Protein AF-A0A6G7ZFU0-F1 (afdb_monomer_lite)

Radius of gyration: 31.22 Å; chains: 1; bounding box: 80×66×98 Å

Foldseek 3Di:
DDDDDDDDDDDPDDPPPPPDDDPPDDDDPVPDPPDDDDDDDDDDDPDPVVVVVVVVVVVVVVVLVVLQVVLVVVPFDQQQLDDDLLLLLVLVVVQLPFQEEEEAEPVCLAVDDQVVVCVVPVGRYQYNYYYQAASCLVVVLVVPDPSHDHHYHGDDDPVRNPDPGGGVSVSSVVSVVSPDPCNVVVSVVSSVVSNPGRSSPPLNPPVNCVQLPPPPVDPPDDGNVPDDRAFWGAHPSRRIHGRDD

Secondary structure (DSSP, 8-state):
--------PPPTT----TT-PPTT-PPPGGG-TTS-PPP---------HHHHHHHHHHHHHHHHHHHHHHHHHTTPPTT-----HHHHHHHHHHHTT-SEEEEESHHHHHH--HHHHHHHHS---EE---TTS-HHHHHHHHHT-TT--SEEEEE--HHHHSSS--GGGHHHHTGGGG--HHHHHHHHHHHHHHTT-GGG-GGG-HHHHHHHT-TTS-TTS--GGGS----EEE-GGG-EEEPP-

pLDDT: mean 84.26, std 16.71, range [30.7, 98.25]

Sequence (245 aa):
MPSSTSSSDPPKGIVEREGALPAGLRLTASDRPGQAQPVPTRDVPKQPWGRILLSVVIVLSASVAALEANARRIGLNAGDLDNSEVAWVKERIRSDTAQVAIVGDSRILFDTDLDRFEALTGIRPVQLAIHGTSALTLLEDAASNENFRGLLIVGLADTMFFQPFDGYGEYVRRRGDFTSPSGRVGIEIDHALQRRLAFLDSNHRLSVVAHRLDPDFRDGVEGPKHDIWKVSEVGENRATWLWPA

Structure (mmCIF, N/CA/C/O backbone):
data_AF-A0A6G7ZFU0-F1
#
_entry.id   AF-A0A6G7ZFU0-F1
#
loop_
_atom_site.group_PDB
_atom_site.id
_atom_site.type_symbol
_atom_site.label_atom_id
_atom_site.label_alt_id
_atom_site.label_comp_id
_atom_site.label_asym_id
_atom_site.label_entity_id
_atom_site.label_seq_id
_atom_site.pdbx_PDB_ins_code
_atom_site.Cartn_x
_atom_site.Cartn_y
_atom_site.Cartn_z
_atom_site.occupancy
_atom_site.B_iso_or_equiv
_atom_site.auth_seq_id
_atom_site.auth_comp_id
_atom_site.auth_asym_id
_atom_site.auth_atom_id
_atom_site.pdbx_PDB_model_num
ATOM 1 N N . MET A 1 1 ? 58.103 27.105 -71.639 1.00 41.72 1 MET A N 1
ATOM 2 C CA . MET A 1 1 ? 57.384 26.491 -70.502 1.00 41.72 1 MET A CA 1
ATOM 3 C C . MET A 1 1 ? 55.908 26.398 -70.868 1.00 41.72 1 MET A C 1
ATOM 5 O O . MET A 1 1 ? 55.415 27.379 -71.414 1.00 41.72 1 MET A O 1
ATOM 9 N N . PRO A 1 2 ? 55.258 25.234 -70.701 1.00 42.47 2 PRO A N 1
ATOM 10 C CA . PRO A 1 2 ? 53.961 24.943 -71.311 1.00 42.47 2 PRO A CA 1
ATOM 11 C C . PRO A 1 2 ? 52.743 25.232 -70.408 1.00 42.47 2 PRO A C 1
ATOM 13 O O . PRO A 1 2 ? 52.807 25.091 -69.194 1.00 42.47 2 PRO A O 1
ATOM 16 N N . SER A 1 3 ? 51.677 25.650 -71.096 1.00 35.53 3 SER A N 1
ATOM 17 C CA . SER A 1 3 ? 50.218 25.431 -71.023 1.00 35.53 3 SER A CA 1
ATOM 18 C C . SER A 1 3 ? 49.438 24.963 -69.773 1.00 35.53 3 SER A C 1
ATOM 20 O O . SER A 1 3 ? 49.825 24.064 -69.037 1.00 35.53 3 SER A O 1
ATOM 22 N N . SER A 1 4 ? 48.228 25.542 -69.702 1.00 39.28 4 SER A N 1
ATOM 23 C CA . SER A 1 4 ? 47.007 25.281 -68.915 1.00 39.28 4 SER A CA 1
ATOM 24 C C . SER A 1 4 ? 46.570 23.822 -68.704 1.00 39.28 4 SER A C 1
ATOM 26 O O . SER A 1 4 ? 46.677 23.019 -69.621 1.00 39.28 4 SER A O 1
ATOM 28 N N . THR A 1 5 ? 45.967 23.513 -67.542 1.00 40.34 5 THR A N 1
ATOM 29 C CA . THR A 1 5 ? 44.503 23.402 -67.260 1.00 40.34 5 THR A CA 1
ATOM 30 C C . THR A 1 5 ? 44.288 22.645 -65.941 1.00 40.34 5 THR A C 1
ATOM 32 O O . THR A 1 5 ? 44.864 21.577 -65.763 1.00 40.34 5 THR A O 1
ATOM 35 N N . SER A 1 6 ? 43.411 23.124 -65.052 1.00 30.70 6 SER A N 1
ATOM 36 C CA . SER A 1 6 ? 42.668 22.238 -64.142 1.00 30.70 6 SER A CA 1
ATOM 37 C C . SER A 1 6 ? 41.347 22.891 -63.740 1.00 30.70 6 SER A C 1
ATOM 39 O O . SER A 1 6 ? 41.316 23.919 -63.065 1.00 30.70 6 SER A O 1
ATOM 41 N N . SER A 1 7 ? 40.263 22.305 -64.237 1.00 38.44 7 SER A N 1
ATOM 42 C CA . SER A 1 7 ? 38.875 22.591 -63.897 1.00 38.44 7 SER A CA 1
ATOM 43 C C . SER A 1 7 ? 38.511 21.940 -62.565 1.00 38.44 7 SER A C 1
ATOM 45 O O . SER A 1 7 ? 38.792 20.759 -62.363 1.00 38.44 7 SER A O 1
ATOM 47 N N . SER A 1 8 ? 37.785 22.650 -61.709 1.00 41.16 8 SER A N 1
ATOM 48 C CA . SER A 1 8 ? 36.919 22.006 -60.719 1.00 41.16 8 SER A CA 1
ATOM 49 C C . SER A 1 8 ? 35.596 22.759 -60.667 1.00 41.16 8 SER A C 1
ATOM 51 O O . SER A 1 8 ? 35.485 23.819 -60.060 1.00 41.16 8 SER A O 1
ATOM 53 N N . ASP A 1 9 ? 34.606 22.223 -61.380 1.00 38.22 9 ASP A N 1
ATOM 54 C CA . ASP A 1 9 ? 33.208 22.599 -61.198 1.00 38.22 9 ASP A CA 1
ATOM 55 C C . ASP A 1 9 ? 32.745 22.144 -59.802 1.00 38.22 9 ASP A C 1
ATOM 57 O O . ASP A 1 9 ? 33.048 21.014 -59.397 1.00 38.22 9 ASP A O 1
ATOM 61 N N . PRO A 1 10 ? 31.989 22.966 -59.055 1.00 46.25 10 PRO A N 1
ATOM 62 C CA . PRO A 1 10 ? 31.362 22.527 -57.820 1.00 46.25 10 PRO A CA 1
ATOM 63 C C . PRO A 1 10 ? 30.175 21.594 -58.126 1.00 46.25 10 PRO A C 1
ATOM 65 O O . PRO A 1 10 ? 29.499 21.743 -59.151 1.00 46.25 10 PRO A O 1
ATOM 68 N N . PRO A 1 11 ? 29.869 20.627 -57.244 1.00 39.31 11 PRO A N 1
ATOM 69 C CA . PRO A 1 11 ? 28.739 19.733 -57.440 1.00 39.31 11 PRO A CA 1
ATOM 70 C C . PRO A 1 11 ? 27.424 20.526 -57.428 1.00 39.31 11 PRO A C 1
ATOM 72 O O . PRO A 1 11 ? 27.086 21.211 -56.461 1.00 39.31 11 PRO A O 1
ATOM 75 N N . LYS A 1 12 ? 26.659 20.406 -58.520 1.00 40.62 12 LYS A N 1
ATOM 76 C CA . LYS A 1 12 ? 25.283 20.905 -58.640 1.00 40.62 12 LYS A CA 1
ATOM 77 C C . LYS A 1 12 ? 24.427 20.355 -57.494 1.00 40.62 12 LYS A C 1
ATOM 79 O O . LYS A 1 12 ? 24.172 19.155 -57.444 1.00 40.62 12 LYS A O 1
ATOM 84 N N . GLY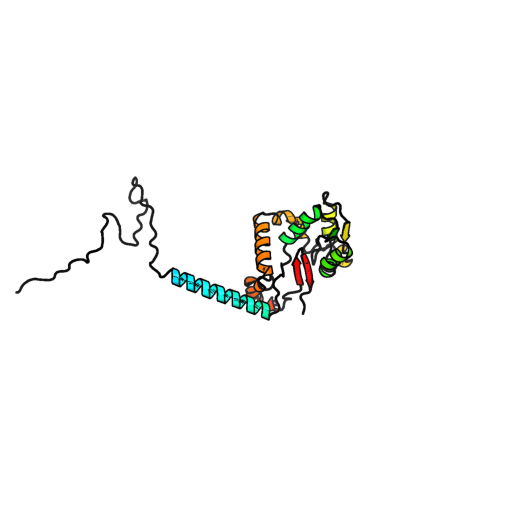 A 1 13 ? 23.938 21.237 -56.620 1.00 43.91 13 GLY A N 1
ATOM 85 C CA . GLY A 1 13 ? 22.888 20.891 -55.655 1.00 43.91 13 GLY A CA 1
ATOM 86 C C . GLY A 1 13 ? 22.854 21.688 -54.352 1.00 43.91 13 GLY A C 1
ATOM 87 O O . GLY A 1 13 ? 21.868 21.583 -53.627 1.00 43.91 13 GLY A O 1
ATOM 88 N N . ILE A 1 14 ? 23.868 22.496 -54.039 1.00 43.38 14 ILE A N 1
ATOM 89 C CA . ILE A 1 14 ? 23.833 23.348 -52.845 1.00 43.38 14 ILE A CA 1
ATOM 90 C C . ILE A 1 14 ? 23.200 24.680 -53.237 1.00 43.38 14 ILE A C 1
ATOM 92 O O . ILE A 1 14 ? 23.831 25.534 -53.852 1.00 43.38 14 ILE A O 1
ATOM 96 N N . VAL A 1 15 ? 21.920 24.839 -52.910 1.00 42.88 15 VAL A N 1
ATOM 97 C CA . VAL A 1 15 ? 21.289 26.158 -52.877 1.00 42.88 15 VAL A CA 1
ATOM 98 C C . VAL A 1 15 ? 21.908 26.890 -51.689 1.00 42.88 15 VAL A C 1
ATOM 100 O O . VAL A 1 15 ? 21.450 26.731 -50.557 1.00 42.88 15 VAL A O 1
ATOM 103 N N . GLU A 1 16 ? 22.978 27.650 -51.925 1.00 42.59 16 GLU A N 1
ATOM 104 C CA . GLU A 1 16 ? 23.425 28.668 -50.977 1.00 42.59 16 GLU A CA 1
ATOM 105 C C . GLU A 1 16 ? 22.301 29.699 -50.863 1.00 42.59 16 GLU A C 1
ATOM 107 O O . GLU A 1 16 ? 22.130 30.581 -51.702 1.00 42.59 16 GLU A O 1
ATOM 112 N N . ARG A 1 17 ? 21.462 29.544 -49.835 1.00 43.84 17 ARG A N 1
ATOM 113 C CA . ARG A 1 17 ? 20.609 30.638 -49.387 1.00 43.84 17 ARG A CA 1
ATOM 114 C C . ARG A 1 17 ? 21.535 31.684 -48.795 1.00 43.84 17 ARG A C 1
ATOM 116 O O . ARG A 1 17 ? 22.116 31.462 -47.734 1.00 43.84 17 ARG A O 1
ATOM 123 N N . GLU A 1 18 ? 21.657 32.796 -49.502 1.00 37.78 18 GLU A N 1
ATOM 124 C CA . GLU A 1 18 ? 22.346 34.001 -49.062 1.00 37.78 18 GLU A CA 1
ATOM 125 C C . GLU A 1 18 ? 21.891 34.336 -47.625 1.00 37.78 18 GLU A C 1
ATOM 127 O O . GLU A 1 18 ? 20.739 34.701 -47.387 1.00 37.78 18 GLU A O 1
ATOM 132 N N . GLY A 1 19 ? 22.764 34.070 -46.643 1.00 51.75 19 GLY A N 1
ATOM 133 C CA . GLY A 1 19 ? 22.500 34.267 -45.211 1.00 51.75 19 GLY A CA 1
ATOM 134 C C . GLY A 1 19 ? 22.567 33.027 -44.304 1.00 51.75 19 GLY A C 1
ATOM 135 O O . GLY A 1 19 ? 22.521 33.193 -43.085 1.00 51.75 19 GLY A O 1
ATOM 136 N N . ALA A 1 20 ? 22.704 31.804 -44.829 1.00 45.22 20 ALA A N 1
ATOM 137 C CA . ALA A 1 20 ? 22.887 30.609 -43.995 1.00 45.22 20 ALA A CA 1
ATOM 138 C C . ALA A 1 20 ? 24.375 30.386 -43.659 1.00 45.22 20 ALA A C 1
ATOM 140 O O . ALA A 1 20 ? 25.170 30.013 -44.518 1.00 45.22 20 ALA A O 1
ATOM 141 N N . LEU A 1 21 ? 24.758 30.630 -42.403 1.00 52.56 21 LEU A N 1
ATOM 142 C CA . LEU A 1 21 ? 26.109 30.355 -41.900 1.00 52.56 21 LEU A CA 1
ATOM 143 C C . LEU A 1 21 ? 26.373 28.837 -41.785 1.00 52.56 21 LEU A C 1
ATOM 145 O O . LEU A 1 21 ? 25.427 28.066 -41.601 1.00 52.56 21 LEU A O 1
ATOM 149 N N . PRO A 1 22 ? 27.645 28.395 -41.861 1.00 56.12 22 PRO A N 1
ATOM 150 C CA . PRO A 1 22 ? 28.019 26.987 -41.735 1.00 56.12 22 PRO A CA 1
ATOM 151 C C . PRO A 1 22 ? 27.579 26.379 -40.394 1.00 56.12 22 PRO A C 1
ATOM 153 O O . PRO A 1 22 ? 27.533 27.055 -39.362 1.00 56.12 22 PRO A O 1
ATOM 156 N N . ALA A 1 23 ? 27.278 25.077 -40.418 1.00 52.00 23 ALA A N 1
ATOM 157 C CA . ALA A 1 23 ? 26.808 24.321 -39.260 1.00 52.00 23 ALA A CA 1
ATOM 158 C C . ALA A 1 23 ? 27.753 24.493 -38.053 1.00 52.00 23 ALA A C 1
ATOM 160 O O . ALA A 1 23 ? 28.938 24.172 -38.130 1.00 52.00 23 ALA A O 1
ATOM 161 N N . GLY A 1 24 ? 27.218 24.997 -36.934 1.00 57.25 24 GLY A N 1
ATOM 162 C CA . GLY A 1 24 ? 27.948 25.166 -35.670 1.00 57.25 24 GLY A CA 1
ATOM 163 C C . GLY A 1 24 ? 28.257 26.608 -35.247 1.00 57.25 24 GLY A C 1
ATOM 164 O O . GLY A 1 24 ? 28.655 26.807 -34.099 1.00 57.25 24 GLY A O 1
ATOM 165 N N . LEU A 1 25 ? 28.032 27.623 -36.092 1.00 51.75 25 LEU A N 1
ATOM 166 C CA . LEU A 1 25 ? 28.222 29.025 -35.694 1.00 51.75 25 LEU A CA 1
ATOM 167 C C . LEU A 1 25 ? 26.963 29.585 -34.999 1.00 51.75 25 LEU A C 1
ATOM 169 O O . LEU A 1 25 ? 25.916 29.741 -35.625 1.00 51.75 25 LEU A O 1
ATOM 173 N N . ARG A 1 26 ? 27.052 29.909 -33.702 1.00 53.88 26 ARG A N 1
ATOM 174 C CA . ARG A 1 26 ? 25.996 30.636 -32.971 1.00 53.88 26 ARG A CA 1
ATOM 175 C C . ARG A 1 26 ? 26.274 32.138 -33.034 1.00 53.88 26 ARG A C 1
ATOM 177 O O . ARG A 1 26 ? 27.283 32.576 -32.498 1.00 53.88 26 ARG A O 1
ATOM 184 N N . LEU A 1 27 ? 25.373 32.921 -33.627 1.00 55.09 27 LEU A N 1
ATOM 185 C CA . LEU A 1 27 ? 25.361 34.377 -33.442 1.00 55.09 27 LEU A CA 1
ATOM 186 C C . LEU A 1 27 ? 24.641 34.695 -32.126 1.00 55.09 27 LEU A C 1
ATOM 188 O O . LEU A 1 27 ? 23.469 34.350 -31.965 1.00 55.09 27 LEU A O 1
ATOM 192 N N . THR A 1 28 ? 25.322 35.335 -31.177 1.00 54.09 28 THR A N 1
ATOM 193 C CA . THR A 1 28 ? 24.697 35.817 -29.937 1.00 54.09 28 THR A CA 1
ATOM 194 C C . THR A 1 28 ? 24.030 37.176 -30.160 1.00 54.09 28 THR A C 1
ATOM 196 O O . THR A 1 28 ? 24.414 37.945 -31.037 1.00 54.09 28 THR A O 1
ATOM 199 N N . ALA A 1 29 ? 22.989 37.477 -29.375 1.00 51.53 29 ALA A N 1
ATOM 200 C CA . ALA A 1 29 ? 22.165 38.690 -29.501 1.00 51.53 29 ALA A CA 1
ATOM 201 C C . ALA A 1 29 ? 22.940 40.021 -29.373 1.00 51.53 29 ALA A C 1
ATOM 203 O O . ALA A 1 29 ? 22.413 41.074 -29.721 1.00 51.53 29 ALA A O 1
ATOM 204 N N . SER A 1 30 ? 24.191 39.971 -28.911 1.00 56.31 30 SER A N 1
ATOM 205 C CA . SER A 1 30 ? 25.134 41.090 -28.844 1.00 56.31 30 SER A CA 1
ATOM 206 C C . SER A 1 30 ? 25.552 41.640 -30.208 1.00 56.31 30 SER A C 1
ATOM 208 O O . SER A 1 30 ? 25.936 42.803 -30.295 1.00 56.31 30 SER A O 1
ATOM 210 N N . ASP A 1 31 ? 25.482 40.831 -31.267 1.00 57.78 31 ASP A N 1
ATOM 211 C CA . ASP A 1 31 ? 26.204 41.141 -32.505 1.00 57.78 31 ASP A CA 1
ATOM 212 C C . ASP A 1 31 ? 25.385 42.004 -33.480 1.00 57.78 31 ASP A C 1
ATOM 214 O O . ASP A 1 31 ? 25.956 42.564 -34.417 1.00 57.78 31 ASP A O 1
ATOM 218 N N . ARG A 1 32 ? 24.061 42.148 -33.268 1.00 57.03 32 ARG A N 1
ATOM 219 C CA . ARG A 1 32 ? 23.164 43.034 -34.048 1.00 57.03 32 ARG A CA 1
ATOM 220 C C . ARG A 1 32 ? 21.936 43.502 -33.244 1.00 57.03 32 ARG A C 1
ATOM 222 O O . ARG A 1 32 ? 20.891 42.848 -33.295 1.00 57.03 32 ARG A O 1
ATOM 229 N N . PRO A 1 33 ? 21.998 44.644 -32.542 1.00 53.66 33 PRO A N 1
ATOM 230 C CA . PRO A 1 33 ? 20.816 45.225 -31.909 1.00 53.66 33 PRO A CA 1
ATOM 231 C C . PRO A 1 33 ? 19.833 45.749 -32.975 1.00 53.66 33 PRO A C 1
ATOM 233 O O . PRO A 1 33 ? 20.212 46.526 -33.846 1.00 53.66 33 PRO A O 1
ATOM 236 N N . GLY A 1 34 ? 18.566 45.318 -32.914 1.00 60.38 34 GLY A N 1
ATOM 237 C CA . GLY A 1 34 ? 17.475 45.821 -33.768 1.00 60.38 34 GLY A CA 1
ATOM 238 C C . GLY A 1 34 ? 17.019 44.913 -34.921 1.00 60.38 34 GLY A C 1
ATOM 239 O O . GLY A 1 34 ? 16.066 45.267 -35.611 1.00 60.38 34 GLY A O 1
ATOM 240 N N . GLN A 1 35 ? 17.629 43.739 -35.124 1.00 60.56 35 GLN A N 1
ATOM 241 C CA . 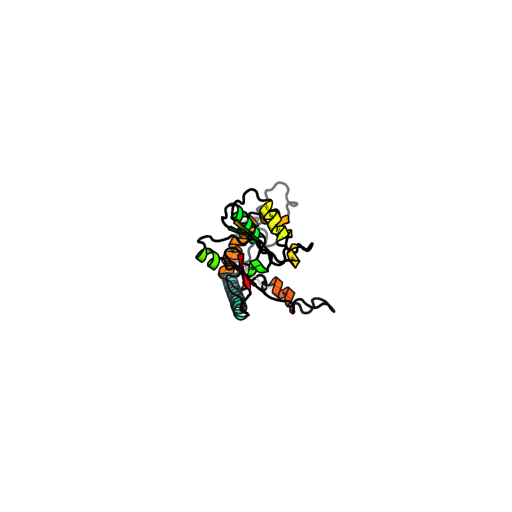GLN A 1 35 ? 17.124 42.721 -36.059 1.00 60.56 35 GLN A CA 1
ATOM 242 C C . GLN A 1 35 ? 16.495 41.547 -35.299 1.00 60.56 35 GLN A C 1
ATOM 244 O O . GLN A 1 35 ? 17.104 41.005 -34.378 1.00 60.56 35 GLN A O 1
ATOM 249 N N . ALA A 1 36 ? 15.286 41.132 -35.694 1.00 59.16 36 ALA A N 1
ATOM 250 C CA . ALA A 1 36 ? 14.672 39.909 -35.181 1.00 59.16 36 ALA A CA 1
ATOM 251 C C . ALA A 1 36 ? 15.555 38.711 -35.565 1.00 59.16 36 ALA A C 1
ATOM 253 O O . ALA A 1 36 ? 15.739 38.430 -36.750 1.00 59.16 36 ALA A O 1
ATOM 254 N N . GLN A 1 37 ? 16.141 38.033 -34.574 1.00 64.25 37 GLN A N 1
ATOM 255 C CA . GLN A 1 37 ? 16.960 36.857 -34.851 1.00 64.25 37 GLN A CA 1
ATOM 256 C C . GLN A 1 37 ? 16.085 35.721 -35.409 1.00 64.25 37 GLN A C 1
ATOM 258 O O . GLN A 1 37 ? 14.991 35.486 -34.887 1.00 64.25 37 GLN A O 1
ATOM 263 N N . PRO A 1 38 ? 16.552 34.980 -36.431 1.00 68.38 38 PRO A N 1
ATOM 264 C CA . PRO A 1 38 ? 15.906 33.736 -36.820 1.00 68.38 38 PRO A CA 1
ATOM 265 C C . PRO A 1 38 ? 15.955 32.765 -35.636 1.00 68.38 38 PRO A C 1
ATOM 267 O O . PRO A 1 38 ? 16.996 32.626 -34.991 1.00 68.38 38 PRO A O 1
ATOM 270 N N . VAL A 1 39 ? 14.825 32.114 -35.336 1.00 74.38 39 VAL A N 1
ATOM 271 C CA . VAL A 1 39 ? 14.730 31.120 -34.256 1.00 74.38 39 VAL A CA 1
ATOM 272 C C . VAL A 1 39 ? 15.855 30.098 -34.448 1.00 74.38 39 VAL A C 1
ATOM 274 O O . VAL A 1 39 ? 15.899 29.476 -35.512 1.00 74.38 39 VAL A O 1
ATOM 277 N N . PRO A 1 40 ? 16.767 29.919 -33.472 1.00 70.38 40 PRO A N 1
ATOM 278 C CA . PRO A 1 40 ? 17.868 28.978 -33.606 1.00 70.38 40 PRO A CA 1
ATOM 279 C C . PRO A 1 40 ? 17.333 27.575 -33.903 1.00 70.38 40 PRO A C 1
ATOM 281 O O . PRO A 1 40 ? 16.726 26.932 -33.046 1.00 70.38 40 PRO A O 1
ATOM 284 N N . THR A 1 41 ? 17.541 27.090 -35.124 1.00 74.56 41 THR A N 1
ATOM 285 C CA . THR A 1 41 ? 17.194 25.720 -35.493 1.00 74.56 41 THR A CA 1
ATOM 286 C C . THR A 1 41 ? 18.311 24.802 -35.028 1.00 74.56 41 THR A C 1
ATOM 288 O O . THR A 1 41 ? 19.468 24.967 -35.411 1.00 74.56 41 THR A O 1
ATOM 291 N N . ARG A 1 42 ? 17.983 23.834 -34.170 1.00 78.00 42 ARG A N 1
ATOM 292 C CA . ARG A 1 42 ? 18.928 22.789 -33.776 1.00 78.00 42 ARG A CA 1
ATOM 293 C C . ARG A 1 42 ? 18.994 21.741 -34.881 1.00 78.00 42 ARG A C 1
ATOM 295 O O . ARG A 1 42 ? 17.997 21.070 -35.139 1.00 78.00 42 ARG A O 1
ATOM 302 N N . ASP A 1 43 ? 20.174 21.554 -35.461 1.00 78.56 43 ASP A N 1
ATOM 303 C CA . ASP A 1 43 ? 20.416 20.454 -36.390 1.00 78.56 43 ASP A CA 1
ATOM 304 C C . ASP A 1 43 ? 20.268 19.116 -35.657 1.00 78.56 43 ASP A C 1
ATOM 306 O O . ASP A 1 43 ? 21.027 18.787 -34.739 1.00 78.56 43 ASP A O 1
ATOM 310 N N . VAL A 1 44 ? 19.251 18.342 -36.039 1.00 79.00 44 VAL A N 1
ATOM 311 C CA . VAL A 1 44 ? 19.091 16.966 -35.569 1.00 79.00 44 VAL A CA 1
ATOM 312 C C . VAL A 1 44 ? 20.011 16.087 -36.417 1.00 79.00 44 VAL A C 1
ATOM 314 O O . VAL A 1 44 ? 19.863 16.065 -37.643 1.00 79.00 44 VAL A O 1
ATOM 317 N N . PRO A 1 45 ? 20.961 15.353 -35.812 1.00 84.12 45 PRO A N 1
ATOM 318 C CA . PRO A 1 45 ? 21.856 14.501 -36.575 1.00 84.12 45 PRO A CA 1
ATOM 319 C C . PRO A 1 45 ? 21.053 13.434 -37.329 1.00 84.12 45 PRO A C 1
ATOM 321 O O . PRO A 1 45 ? 20.119 12.826 -36.795 1.00 84.12 45 PRO A O 1
ATOM 324 N N . LYS A 1 46 ? 21.423 13.205 -38.593 1.00 85.31 46 LYS A N 1
ATOM 325 C CA . LYS A 1 46 ? 20.806 12.198 -39.465 1.00 85.31 46 LYS A CA 1
ATOM 326 C C . LYS A 1 46 ? 21.264 10.803 -39.038 1.00 85.31 46 LYS A C 1
ATOM 328 O O . LYS A 1 46 ? 22.215 10.258 -39.585 1.00 85.31 46 LYS A O 1
ATOM 333 N N . GLN A 1 47 ? 20.601 10.256 -38.028 1.00 90.50 47 GLN A N 1
ATOM 334 C CA . GLN A 1 47 ? 20.793 8.892 -37.542 1.00 90.50 47 GLN A CA 1
ATOM 335 C C . GLN A 1 47 ? 19.594 8.021 -37.937 1.00 90.50 47 GLN A C 1
ATOM 337 O O . GLN A 1 47 ? 18.510 8.554 -38.196 1.00 90.50 47 GLN A O 1
ATOM 342 N N . PRO A 1 48 ? 19.737 6.684 -37.979 1.00 94.00 48 PRO A N 1
ATOM 343 C CA . PRO A 1 48 ? 18.622 5.778 -38.239 1.00 94.00 48 PRO A CA 1
ATOM 344 C C . PRO A 1 48 ? 17.713 5.665 -37.001 1.00 94.00 48 PRO A C 1
ATOM 346 O O . PRO A 1 48 ? 17.595 4.599 -36.399 1.00 94.00 48 PRO A O 1
ATOM 349 N N . TRP A 1 49 ? 17.058 6.768 -36.624 1.00 93.50 49 TRP A N 1
ATOM 350 C CA . TRP A 1 49 ? 16.266 6.915 -35.397 1.00 93.50 49 TRP A CA 1
ATOM 351 C C . TRP A 1 49 ? 15.224 5.812 -35.206 1.00 93.50 49 TRP A C 1
ATOM 353 O O . TRP A 1 49 ? 15.063 5.325 -34.093 1.00 93.50 49 TRP A O 1
ATOM 363 N N . GLY A 1 50 ? 14.584 5.349 -36.285 1.00 95.00 50 GLY A N 1
ATOM 364 C CA . GLY A 1 50 ? 13.635 4.233 -36.219 1.00 95.00 50 GLY A CA 1
ATOM 365 C C . GLY A 1 50 ? 14.278 2.911 -35.786 1.00 95.00 50 GLY A C 1
ATOM 366 O O . GLY A 1 50 ? 13.720 2.206 -34.952 1.00 95.00 50 GLY A O 1
ATOM 367 N N . ARG A 1 51 ? 15.480 2.592 -36.292 1.00 96.25 51 ARG A N 1
ATOM 368 C CA . ARG A 1 51 ? 16.219 1.384 -35.879 1.00 96.25 51 ARG A CA 1
ATOM 369 C C . ARG A 1 51 ? 16.701 1.500 -34.438 1.00 96.25 51 ARG A C 1
ATOM 371 O O . ARG A 1 51 ? 16.614 0.530 -33.701 1.00 96.25 51 ARG A O 1
ATOM 378 N N . ILE A 1 52 ? 17.166 2.683 -34.037 1.00 96.31 52 ILE A N 1
ATOM 379 C CA . ILE A 1 52 ? 17.592 2.946 -32.656 1.00 96.31 52 ILE A CA 1
ATOM 380 C C . ILE A 1 52 ? 16.410 2.768 -31.699 1.00 96.31 52 ILE A C 1
ATOM 382 O O . ILE A 1 52 ? 16.531 2.037 -30.722 1.00 96.31 52 ILE A O 1
ATOM 386 N N . LEU A 1 53 ? 15.261 3.378 -32.005 1.00 96.62 53 LEU A N 1
ATOM 387 C CA . LEU A 1 53 ? 14.049 3.249 -31.198 1.00 96.62 53 LEU A CA 1
ATOM 388 C C . LEU A 1 53 ? 13.609 1.786 -31.084 1.00 96.62 53 LEU A C 1
ATOM 390 O O . LEU A 1 53 ? 13.324 1.323 -29.984 1.00 96.62 53 LEU A O 1
ATOM 394 N N . LEU A 1 54 ? 13.612 1.045 -32.197 1.00 97.88 54 LEU A N 1
ATOM 395 C CA . LEU A 1 54 ? 13.284 -0.379 -32.197 1.00 97.88 54 LEU A CA 1
ATOM 396 C C . LEU A 1 54 ? 14.235 -1.178 -31.298 1.00 97.88 54 LEU A C 1
ATOM 398 O O . LEU A 1 54 ? 13.773 -1.955 -30.465 1.00 97.88 54 LEU A O 1
ATOM 402 N N . SER A 1 55 ? 15.547 -0.961 -31.418 1.00 97.81 55 SER A N 1
ATOM 403 C CA . SER A 1 55 ? 16.538 -1.622 -30.563 1.00 97.81 55 SER A CA 1
ATOM 404 C C . SER A 1 55 ? 16.313 -1.312 -29.083 1.00 97.81 55 SER A C 1
ATOM 406 O O . SER A 1 55 ? 16.347 -2.224 -28.262 1.00 97.81 55 SER A O 1
ATOM 408 N N . VAL A 1 56 ? 16.031 -0.051 -28.737 1.00 97.88 56 VAL A N 1
ATOM 409 C CA . VAL A 1 56 ? 15.731 0.361 -27.355 1.00 97.88 56 VAL A CA 1
ATOM 410 C C . VAL A 1 56 ? 14.488 -0.355 -26.826 1.00 97.88 56 VAL A C 1
ATOM 412 O O . VAL A 1 56 ? 14.529 -0.902 -25.728 1.00 97.88 56 VAL A O 1
ATOM 415 N N . VAL A 1 57 ? 13.405 -0.411 -27.608 1.00 98.06 57 VAL A N 1
ATOM 416 C CA . VAL A 1 57 ? 12.160 -1.095 -27.214 1.00 98.06 57 VAL A CA 1
ATOM 417 C C . VAL A 1 57 ? 12.382 -2.593 -27.003 1.00 98.06 57 VAL A C 1
ATOM 419 O O . VAL A 1 57 ? 11.866 -3.150 -26.033 1.00 98.06 57 VAL A O 1
ATOM 422 N N . ILE A 1 58 ? 13.163 -3.244 -27.870 1.00 98.25 58 ILE A N 1
ATOM 423 C CA . ILE A 1 58 ? 13.491 -4.671 -27.743 1.00 98.25 58 ILE A CA 1
ATOM 424 C C . ILE 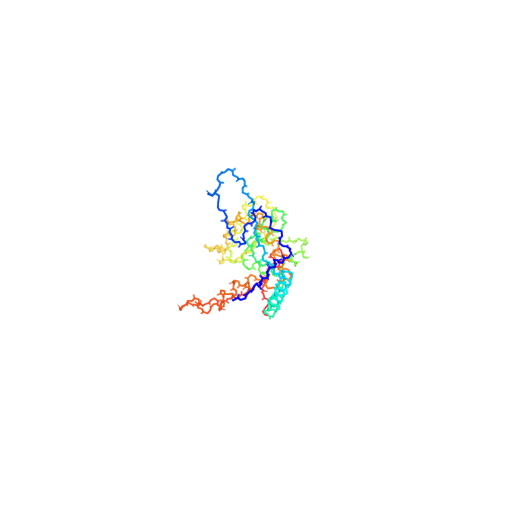A 1 58 ? 14.286 -4.922 -26.461 1.00 98.25 58 ILE A C 1
ATOM 426 O O . ILE A 1 58 ? 13.909 -5.785 -25.669 1.00 98.25 58 ILE A O 1
ATOM 430 N N . VAL A 1 59 ? 15.356 -4.156 -26.232 1.00 97.88 59 VAL A N 1
ATOM 431 C CA . VAL A 1 59 ? 16.208 -4.312 -25.044 1.00 97.88 59 VAL A CA 1
ATOM 432 C C . VAL A 1 59 ? 15.419 -4.038 -23.765 1.00 97.88 59 VAL A C 1
ATOM 434 O O . VAL A 1 59 ? 15.514 -4.814 -22.814 1.00 97.88 59 VAL A O 1
ATOM 437 N N . LEU A 1 60 ? 14.599 -2.985 -23.743 1.00 96.75 60 LEU A N 1
ATOM 438 C CA . LEU A 1 60 ? 13.750 -2.665 -22.599 1.00 96.75 60 LEU A CA 1
ATOM 439 C C . LEU A 1 60 ? 12.761 -3.801 -22.309 1.00 96.75 60 LEU A C 1
ATOM 441 O O . LEU A 1 60 ? 12.659 -4.249 -21.171 1.00 96.75 60 LEU A O 1
ATOM 445 N N . SER A 1 61 ? 12.085 -4.311 -23.341 1.00 96.81 61 SER A N 1
ATOM 446 C CA . SER A 1 61 ? 11.101 -5.392 -23.204 1.00 96.81 61 SER A CA 1
ATOM 447 C C . SER A 1 61 ? 11.749 -6.693 -22.716 1.00 96.81 61 SER A C 1
ATOM 449 O O . SER A 1 61 ? 11.222 -7.340 -21.814 1.00 96.81 61 SER A O 1
ATOM 451 N N . ALA A 1 62 ? 12.922 -7.049 -23.253 1.00 97.25 62 ALA A N 1
ATOM 452 C CA . ALA A 1 62 ? 13.706 -8.194 -22.788 1.00 97.25 62 ALA A CA 1
ATOM 453 C C . ALA A 1 62 ? 14.151 -8.029 -21.325 1.00 97.25 62 ALA A C 1
ATOM 455 O O . ALA A 1 62 ? 14.108 -8.988 -20.557 1.00 97.25 62 ALA A O 1
ATOM 456 N N . SER A 1 63 ? 14.527 -6.811 -20.923 1.00 94.81 63 SER A N 1
ATOM 457 C CA . SER A 1 63 ? 14.954 -6.512 -19.551 1.00 94.81 63 SER A CA 1
ATOM 458 C C . SER A 1 63 ? 13.795 -6.629 -18.560 1.00 94.81 63 SER A C 1
ATOM 460 O O . SER A 1 63 ? 13.943 -7.269 -17.524 1.00 94.81 63 SER A O 1
ATOM 462 N N . VAL A 1 64 ? 12.623 -6.077 -18.895 1.00 93.44 64 VAL A N 1
ATOM 463 C CA . VAL A 1 64 ? 11.404 -6.205 -18.075 1.00 93.44 64 VAL A CA 1
ATOM 464 C C . VAL A 1 64 ? 10.977 -7.669 -17.957 1.00 93.44 64 VAL A C 1
ATOM 466 O O . VAL A 1 64 ? 10.674 -8.130 -16.860 1.00 93.44 64 VAL A O 1
ATOM 469 N N . ALA A 1 65 ? 11.014 -8.428 -19.056 1.00 95.62 65 ALA A N 1
ATOM 470 C CA . ALA A 1 65 ? 10.706 -9.857 -19.029 1.00 95.62 65 ALA A CA 1
ATOM 471 C C . ALA A 1 65 ? 11.685 -10.647 -18.144 1.00 95.62 65 ALA A C 1
ATOM 473 O O . ALA A 1 65 ? 11.264 -11.544 -17.416 1.00 95.62 65 ALA A O 1
ATOM 474 N N . ALA A 1 66 ? 12.977 -10.304 -18.169 1.00 94.88 66 ALA A N 1
ATOM 475 C CA . ALA A 1 66 ? 13.977 -10.927 -17.308 1.00 94.88 66 ALA A CA 1
ATOM 476 C C . ALA A 1 66 ? 13.746 -10.612 -15.820 1.00 94.88 66 ALA A C 1
ATOM 478 O O . ALA A 1 66 ? 13.835 -11.519 -14.993 1.00 94.88 66 ALA A O 1
ATOM 479 N N . LEU A 1 67 ? 13.408 -9.361 -15.482 1.00 93.06 67 LEU A N 1
ATOM 480 C CA . LEU A 1 67 ? 13.063 -8.961 -14.111 1.00 93.06 67 LEU A CA 1
ATOM 481 C C . LEU A 1 67 ? 11.830 -9.709 -13.601 1.00 93.06 67 LEU A C 1
ATOM 483 O O . LEU A 1 67 ? 11.861 -10.264 -12.507 1.00 93.06 67 LEU A O 1
ATOM 487 N N . GLU A 1 68 ? 10.778 -9.787 -14.414 1.00 95.62 68 GLU A N 1
ATOM 488 C CA . GLU A 1 68 ? 9.549 -10.504 -14.071 1.00 95.62 68 GLU A CA 1
ATOM 489 C C . GLU A 1 68 ? 9.786 -12.012 -13.905 1.00 95.62 68 GLU A C 1
ATOM 491 O O . GLU A 1 68 ? 9.314 -12.621 -12.944 1.00 95.62 68 GLU A O 1
ATOM 496 N N . ALA A 1 69 ? 10.561 -12.625 -14.805 1.00 95.69 69 ALA A N 1
ATOM 497 C CA . ALA A 1 69 ? 10.927 -14.034 -14.693 1.00 95.69 69 ALA A CA 1
ATOM 498 C C . ALA A 1 69 ? 11.747 -14.307 -13.423 1.00 95.69 69 ALA A C 1
ATOM 500 O O . ALA A 1 69 ? 11.539 -15.323 -12.761 1.00 95.69 69 ALA A O 1
ATOM 501 N N . ASN A 1 70 ? 12.658 -13.397 -13.063 1.00 93.75 70 ASN A N 1
ATOM 502 C CA . ASN A 1 70 ? 13.425 -13.503 -11.829 1.00 93.75 70 ASN A CA 1
ATOM 503 C C . ASN A 1 70 ? 12.533 -13.353 -10.590 1.00 93.75 70 ASN A C 1
ATOM 505 O O . ASN A 1 70 ? 12.628 -14.180 -9.690 1.00 93.75 70 ASN A O 1
ATOM 509 N N . ALA A 1 71 ? 11.637 -12.361 -10.571 1.00 93.62 71 ALA A N 1
ATOM 510 C CA . ALA A 1 71 ? 10.693 -12.127 -9.478 1.00 93.62 71 ALA A CA 1
ATOM 511 C C . ALA A 1 71 ? 9.826 -13.364 -9.198 1.00 93.62 71 ALA A C 1
ATOM 513 O O . ALA A 1 71 ? 9.735 -13.830 -8.065 1.00 93.62 71 ALA A O 1
ATOM 514 N N . ARG A 1 72 ? 9.274 -13.978 -10.249 1.00 94.06 72 ARG A N 1
ATOM 515 C CA . ARG A 1 72 ? 8.485 -15.212 -10.111 1.00 94.06 72 ARG A CA 1
ATOM 516 C C . ARG A 1 72 ? 9.323 -16.399 -9.646 1.00 94.06 72 ARG A C 1
ATOM 518 O O . ARG A 1 72 ? 8.828 -17.241 -8.906 1.00 94.06 72 ARG A O 1
ATOM 525 N N . ARG A 1 73 ? 10.597 -16.472 -10.047 1.00 94.12 73 ARG A N 1
ATOM 526 C CA . ARG A 1 73 ? 11.516 -17.536 -9.612 1.00 94.12 73 ARG A CA 1
ATOM 527 C C . ARG A 1 73 ? 11.797 -17.485 -8.110 1.00 94.12 73 ARG A C 1
ATOM 529 O O . ARG A 1 73 ? 11.948 -18.540 -7.506 1.00 94.12 73 ARG A O 1
ATOM 536 N N . ILE A 1 74 ? 11.879 -16.288 -7.530 1.00 90.88 74 ILE A N 1
ATOM 537 C CA . ILE A 1 74 ? 12.093 -16.092 -6.086 1.00 90.88 74 ILE A CA 1
ATOM 538 C C . ILE A 1 74 ? 10.783 -16.124 -5.276 1.00 90.88 74 ILE A C 1
ATOM 540 O O . ILE A 1 74 ? 10.811 -15.864 -4.079 1.00 90.88 74 ILE A O 1
ATOM 544 N N . GLY A 1 75 ? 9.650 -16.450 -5.910 1.00 91.69 75 GLY A N 1
ATOM 545 C CA . GLY A 1 75 ? 8.361 -16.626 -5.236 1.00 91.69 75 GLY A CA 1
ATOM 546 C C . GLY A 1 75 ? 7.530 -15.353 -5.070 1.00 91.69 75 GLY A C 1
ATOM 547 O O . GLY A 1 75 ? 6.567 -15.359 -4.307 1.00 91.69 75 GLY A O 1
ATOM 548 N N . LEU A 1 76 ? 7.870 -14.257 -5.760 1.00 92.94 76 LEU A N 1
ATOM 549 C CA . LEU A 1 76 ? 7.030 -13.059 -5.749 1.00 92.94 76 LEU A CA 1
ATOM 550 C C . LEU A 1 76 ? 5.784 -13.260 -6.606 1.00 92.94 76 LEU A C 1
ATOM 552 O O . LEU A 1 76 ? 5.851 -13.763 -7.735 1.00 92.94 76 LEU A O 1
ATOM 556 N N . ASN A 1 77 ? 4.657 -12.795 -6.077 1.00 92.06 77 ASN A N 1
ATOM 557 C CA . ASN A 1 77 ? 3.363 -12.868 -6.728 1.00 92.06 77 ASN A CA 1
ATOM 558 C C . ASN A 1 77 ? 2.965 -11.509 -7.301 1.00 92.06 77 ASN A C 1
ATOM 560 O O . ASN A 1 77 ? 3.206 -10.461 -6.709 1.00 92.06 77 ASN A O 1
ATOM 564 N N . ALA A 1 78 ? 2.326 -11.535 -8.469 1.00 93.06 78 ALA A N 1
ATOM 565 C CA . ALA A 1 78 ? 1.587 -10.373 -8.940 1.00 93.06 78 ALA A CA 1
ATOM 566 C C . ALA A 1 78 ? 0.301 -10.243 -8.110 1.00 93.06 78 ALA A C 1
ATOM 568 O O . ALA A 1 78 ? -0.329 -11.253 -7.797 1.00 93.06 78 ALA A O 1
ATOM 569 N N . GLY A 1 79 ? -0.100 -9.013 -7.800 1.00 91.56 79 GLY A N 1
ATOM 570 C CA . GLY A 1 79 ? -1.261 -8.728 -6.956 1.00 91.56 79 GLY A CA 1
ATOM 571 C C . GLY A 1 79 ? -0.940 -8.424 -5.497 1.00 91.56 79 GLY A C 1
ATOM 572 O O . GLY A 1 79 ? -1.878 -8.141 -4.761 1.00 91.56 79 GLY A O 1
ATOM 573 N N . ASP A 1 80 ? 0.334 -8.423 -5.100 1.00 93.62 80 ASP A N 1
ATOM 574 C CA . ASP A 1 80 ? 0.757 -7.760 -3.866 1.00 93.62 80 ASP A CA 1
ATOM 575 C C . ASP A 1 80 ? 0.786 -6.248 -4.111 1.00 93.62 80 ASP A C 1
ATOM 577 O O . ASP A 1 80 ? 1.559 -5.789 -4.947 1.00 93.62 80 ASP A O 1
ATOM 581 N N . LEU A 1 81 ? -0.121 -5.516 -3.463 1.00 92.94 81 LEU A N 1
ATOM 582 C CA . LEU A 1 81 ? -0.414 -4.099 -3.694 1.00 92.94 81 LEU A CA 1
ATOM 583 C C . LEU A 1 81 ? 0.362 -3.146 -2.777 1.00 92.94 81 LEU A C 1
ATOM 585 O O . LEU A 1 81 ? 0.116 -1.941 -2.818 1.00 92.94 81 LEU A O 1
ATOM 589 N N . ASP A 1 82 ? 1.268 -3.676 -1.951 1.00 87.25 82 ASP A N 1
ATOM 590 C CA . ASP A 1 82 ? 1.990 -2.953 -0.906 1.00 87.25 82 ASP A CA 1
ATOM 591 C C . ASP A 1 82 ? 1.063 -2.280 0.145 1.00 87.25 82 ASP A C 1
ATOM 593 O O . ASP A 1 82 ? -0.080 -1.885 -0.093 1.00 87.25 82 ASP A O 1
ATOM 597 N N . ASN A 1 83 ? 1.554 -2.093 1.374 1.00 87.06 83 ASN A N 1
ATOM 598 C CA . ASN A 1 83 ? 0.804 -1.369 2.411 1.00 87.06 83 ASN A CA 1
ATOM 599 C C . ASN A 1 83 ? 1.248 0.098 2.486 1.00 87.06 83 ASN A C 1
ATOM 601 O O . ASN A 1 83 ? 1.964 0.474 3.411 1.00 87.06 83 ASN A O 1
ATOM 605 N N . SER A 1 84 ? 0.836 0.920 1.518 1.00 89.19 84 SER A N 1
ATOM 606 C CA . SER A 1 84 ? 1.185 2.350 1.492 1.00 89.19 84 SER A CA 1
ATOM 607 C C . SER A 1 84 ? 0.284 3.223 2.377 1.00 89.19 84 SER A C 1
ATOM 609 O O . SER A 1 84 ? -0.890 2.921 2.618 1.00 89.19 84 SER A O 1
ATOM 611 N N . GLU A 1 85 ? 0.802 4.378 2.798 1.00 91.38 85 GLU A N 1
ATOM 612 C CA . GLU A 1 85 ? 0.056 5.393 3.550 1.00 91.38 85 GLU A CA 1
ATOM 613 C C . GLU A 1 85 ? -1.131 5.922 2.739 1.00 91.38 85 GLU A C 1
ATOM 615 O O . GLU A 1 85 ? -2.228 6.095 3.265 1.00 91.38 85 GLU A O 1
ATOM 620 N N . VAL A 1 86 ? -0.943 6.129 1.430 1.00 92.00 86 VAL A N 1
ATOM 621 C CA . VAL A 1 86 ? -2.009 6.593 0.529 1.00 92.00 86 VAL A CA 1
ATOM 622 C C . VAL A 1 86 ? -3.143 5.564 0.458 1.00 92.00 86 VAL A C 1
ATOM 624 O O . VAL A 1 86 ? -4.318 5.943 0.492 1.00 92.00 86 VAL A O 1
ATOM 627 N N . ALA A 1 87 ? -2.815 4.266 0.408 1.00 92.56 87 ALA A N 1
ATOM 628 C CA . ALA A 1 87 ? -3.812 3.199 0.452 1.00 92.56 87 ALA A CA 1
ATOM 629 C C . ALA A 1 87 ? -4.563 3.186 1.793 1.00 92.56 87 ALA A C 1
ATOM 631 O O . ALA A 1 87 ? -5.790 3.076 1.798 1.00 92.56 87 ALA A O 1
ATOM 632 N N . TRP A 1 88 ? -3.867 3.377 2.920 1.00 94.25 88 TRP A N 1
ATOM 633 C CA . TRP A 1 88 ? -4.516 3.513 4.229 1.00 94.25 88 TRP A CA 1
ATOM 634 C C . TRP A 1 88 ? -5.472 4.712 4.271 1.00 94.25 88 TRP A C 1
ATOM 636 O O . TRP A 1 88 ? -6.623 4.563 4.676 1.00 94.25 88 TRP A O 1
ATOM 646 N N . VAL A 1 89 ? -5.056 5.887 3.781 1.00 93.81 89 VAL A N 1
ATOM 647 C CA . VAL A 1 89 ? -5.912 7.087 3.741 1.00 93.81 89 VAL A CA 1
ATOM 648 C C . VAL A 1 89 ? -7.151 6.870 2.871 1.00 93.81 89 VAL A C 1
ATOM 650 O O . VAL A 1 89 ? -8.242 7.311 3.236 1.00 93.81 89 VAL A O 1
ATOM 653 N N . LYS A 1 90 ? -7.020 6.163 1.742 1.00 92.81 90 LYS A N 1
ATOM 654 C CA . LYS A 1 90 ? -8.160 5.800 0.887 1.00 92.81 90 LYS A CA 1
ATOM 655 C C . LYS A 1 90 ? -9.180 4.952 1.649 1.00 92.81 90 LYS A C 1
ATOM 657 O O . LYS A 1 90 ? -10.374 5.247 1.596 1.00 92.81 90 LYS A O 1
ATOM 662 N N . GLU A 1 91 ? -8.713 3.944 2.381 1.00 94.50 91 GLU A N 1
ATOM 663 C CA . GLU A 1 91 ? -9.566 3.104 3.225 1.00 94.50 91 GLU A CA 1
ATOM 664 C C . GLU A 1 91 ? -10.179 3.895 4.383 1.00 94.50 91 GLU A C 1
ATOM 666 O O . GLU A 1 91 ? -11.369 3.772 4.672 1.00 94.50 91 GLU A O 1
ATOM 671 N N . ARG A 1 92 ? -9.413 4.811 4.974 1.00 94.25 92 ARG A N 1
ATOM 672 C CA . ARG A 1 92 ? -9.891 5.685 6.040 1.00 94.25 92 ARG A CA 1
ATOM 673 C C . ARG A 1 92 ? -10.986 6.646 5.585 1.00 94.25 92 ARG A C 1
ATOM 675 O O . ARG A 1 92 ? -11.910 6.894 6.346 1.00 94.25 92 ARG A O 1
ATOM 682 N N . ILE A 1 93 ? -10.929 7.165 4.361 1.00 92.81 93 ILE A N 1
ATOM 683 C CA . ILE A 1 93 ? -12.026 7.966 3.788 1.00 92.81 93 ILE A CA 1
ATOM 684 C C . ILE A 1 93 ? -13.243 7.078 3.508 1.00 92.81 93 ILE A C 1
ATOM 686 O O . ILE A 1 93 ? -14.378 7.482 3.743 1.00 92.81 93 ILE A O 1
ATOM 690 N N . ARG A 1 94 ? -13.023 5.848 3.024 1.00 93.88 94 ARG A N 1
ATOM 691 C CA . ARG A 1 94 ? -14.104 4.884 2.782 1.00 93.88 94 ARG A CA 1
ATOM 692 C C . ARG A 1 94 ? -14.847 4.526 4.072 1.00 93.88 94 ARG A C 1
ATOM 694 O O . ARG A 1 94 ? -16.059 4.308 4.022 1.00 93.88 94 ARG A O 1
ATOM 701 N N . SER A 1 95 ? -14.151 4.511 5.212 1.00 95.38 95 SER A N 1
ATOM 702 C CA . SER A 1 95 ? -14.758 4.176 6.500 1.00 95.38 95 SER A CA 1
ATOM 703 C C . SER A 1 95 ? -15.874 5.137 6.906 1.00 95.38 95 SER A C 1
ATOM 705 O O . SER A 1 95 ? -16.824 4.675 7.522 1.00 95.38 95 SER A O 1
ATOM 707 N N . ASP A 1 96 ? -15.856 6.408 6.489 1.00 95.25 96 ASP A N 1
ATOM 708 C CA . ASP A 1 96 ? -16.896 7.400 6.823 1.00 95.25 96 ASP A CA 1
ATOM 709 C C . ASP A 1 96 ? -18.322 6.956 6.442 1.00 95.25 96 ASP A C 1
ATOM 711 O O . ASP A 1 96 ? -19.294 7.403 7.043 1.00 95.25 96 ASP A O 1
ATOM 715 N N . THR A 1 97 ? -18.462 6.056 5.465 1.00 95.31 97 THR A N 1
ATOM 716 C CA . THR A 1 97 ? -19.760 5.502 5.029 1.00 95.31 97 THR A CA 1
ATOM 717 C C . THR A 1 97 ? -19.879 3.992 5.250 1.00 95.31 97 THR A C 1
ATOM 719 O O . THR A 1 97 ? -20.848 3.370 4.813 1.00 95.31 97 THR A O 1
ATOM 722 N N . ALA A 1 98 ? -18.901 3.382 5.921 1.00 95.25 98 ALA A N 1
ATOM 723 C CA . ALA A 1 98 ? -18.854 1.944 6.134 1.00 95.25 98 ALA A CA 1
ATOM 724 C C . ALA A 1 98 ? -19.754 1.503 7.294 1.00 95.25 98 ALA A C 1
ATOM 726 O O . ALA A 1 98 ? -19.861 2.170 8.321 1.00 95.25 98 ALA A O 1
ATOM 727 N N . GLN A 1 99 ? -20.358 0.323 7.145 1.00 97.00 99 GLN A N 1
ATOM 728 C CA . GLN A 1 99 ? -21.153 -0.298 8.209 1.00 97.00 99 GLN A CA 1
ATOM 729 C C . GLN A 1 99 ? -20.275 -0.938 9.286 1.00 97.00 99 GLN A C 1
ATOM 731 O O . GLN A 1 99 ? -20.657 -0.958 10.452 1.00 97.00 99 GLN A O 1
ATOM 736 N N . VAL A 1 100 ? -19.106 -1.455 8.894 1.00 97.88 100 VAL A N 1
ATOM 737 C CA . VAL A 1 100 ? -18.133 -2.084 9.789 1.00 97.88 100 VAL A CA 1
ATOM 738 C C . VAL A 1 100 ? -16.734 -1.595 9.429 1.00 97.88 100 VAL A C 1
ATOM 740 O O . VAL A 1 100 ? -16.360 -1.583 8.254 1.00 97.88 100 VAL A O 1
ATOM 743 N N . ALA A 1 101 ? -15.953 -1.225 10.439 1.00 97.62 101 ALA A N 1
ATOM 744 C CA . ALA A 1 101 ? -14.532 -0.929 10.306 1.00 97.62 101 ALA A CA 1
ATOM 745 C C . ALA A 1 101 ? -13.729 -1.712 11.348 1.00 97.62 101 ALA A C 1
ATOM 747 O O . ALA A 1 101 ? -14.226 -2.009 12.435 1.00 97.62 101 ALA A O 1
ATOM 748 N N . ILE A 1 102 ? -12.488 -2.043 11.007 1.00 97.75 102 ILE A N 1
ATOM 749 C CA . ILE A 1 102 ? -11.574 -2.812 11.850 1.00 97.75 102 ILE A CA 1
ATOM 750 C C . ILE A 1 102 ? -10.343 -1.957 12.116 1.00 97.75 102 ILE A C 1
ATOM 752 O O . ILE A 1 102 ? -9.705 -1.488 11.177 1.00 97.75 102 ILE A O 1
ATOM 756 N N . VAL A 1 103 ? -10.005 -1.758 13.386 1.00 96.25 103 VAL A N 1
ATOM 757 C CA . VAL A 1 103 ? -8.791 -1.058 13.822 1.00 96.25 103 VAL A CA 1
ATOM 758 C C . VAL A 1 103 ? -7.983 -1.954 14.745 1.00 96.25 103 VAL A C 1
ATOM 760 O O . VAL A 1 103 ? -8.538 -2.767 15.483 1.00 96.25 103 VAL A O 1
ATOM 763 N N . GLY A 1 104 ? -6.665 -1.799 14.726 1.00 94.38 104 GLY A N 1
ATOM 764 C CA . GLY A 1 104 ? -5.784 -2.521 15.629 1.00 94.38 104 GLY A CA 1
ATOM 765 C C . GLY A 1 104 ? -4.351 -2.608 15.129 1.00 94.38 104 GLY A C 1
ATOM 766 O O . GLY A 1 104 ? -3.956 -1.891 14.208 1.00 94.38 104 GLY A O 1
ATOM 767 N N . ASP A 1 105 ? -3.589 -3.495 15.758 1.00 93.12 105 ASP A N 1
ATOM 768 C CA . ASP A 1 105 ? -2.190 -3.744 15.427 1.00 93.12 105 ASP A CA 1
ATOM 769 C C . ASP A 1 105 ? -2.031 -4.837 14.349 1.00 93.12 105 ASP A C 1
ATOM 771 O O . ASP A 1 105 ? -2.981 -5.226 13.660 1.00 93.12 105 ASP A O 1
ATOM 775 N N . SER A 1 106 ? -0.810 -5.364 14.209 1.00 92.56 106 SER A N 1
ATOM 776 C CA . SER A 1 106 ? -0.518 -6.459 13.284 1.00 92.56 106 SER A CA 1
ATOM 777 C C . SER A 1 106 ? -1.372 -7.707 13.529 1.00 92.56 106 SER A C 1
ATOM 779 O O . SER A 1 106 ? -1.692 -8.391 12.565 1.00 92.56 106 SER A O 1
ATOM 781 N N . ARG A 1 107 ? -1.783 -8.020 14.765 1.00 92.25 107 ARG A N 1
ATOM 782 C CA . ARG A 1 107 ? -2.510 -9.265 15.058 1.00 92.25 107 ARG A CA 1
ATOM 783 C C . ARG A 1 107 ? -3.841 -9.297 14.330 1.00 92.25 107 ARG A C 1
ATOM 785 O O . ARG A 1 107 ? -4.053 -10.190 13.525 1.00 92.25 107 ARG A O 1
ATOM 792 N N . ILE A 1 108 ? -4.695 -8.293 14.532 1.00 95.31 108 ILE A N 1
ATOM 793 C CA . ILE A 1 108 ? -5.986 -8.254 13.832 1.00 95.31 108 ILE A CA 1
ATOM 794 C C . ILE A 1 108 ? -5.823 -7.976 12.333 1.00 95.31 108 ILE A C 1
ATOM 796 O O . ILE A 1 108 ? -6.654 -8.421 11.544 1.00 95.31 108 ILE A O 1
ATOM 800 N N . LEU A 1 109 ? -4.754 -7.278 11.924 1.00 95.19 109 LEU A N 1
ATOM 801 C CA . LEU A 1 109 ? -4.455 -7.054 10.509 1.00 95.19 109 LEU A CA 1
ATOM 802 C C . LEU A 1 109 ? -4.217 -8.375 9.761 1.00 95.19 109 LEU A C 1
ATOM 804 O O . LEU A 1 109 ? -4.760 -8.544 8.675 1.00 95.19 109 LEU A O 1
ATOM 808 N N . PHE A 1 110 ? -3.426 -9.286 10.339 1.00 94.75 110 PHE A N 1
ATOM 809 C CA . PHE A 1 110 ? -3.072 -10.575 9.731 1.00 94.75 110 PHE A CA 1
ATOM 810 C C . PHE A 1 110 ? -4.082 -11.696 10.012 1.00 94.75 110 PHE A C 1
ATOM 812 O O . PHE A 1 110 ? -4.152 -12.649 9.242 1.00 94.75 110 PHE A O 1
ATOM 819 N N . ASP A 1 111 ? -4.842 -11.609 11.105 1.00 94.00 111 ASP A N 1
ATOM 820 C CA . ASP A 1 111 ? -5.771 -12.665 11.541 1.00 94.00 111 ASP A CA 1
ATOM 821 C C . ASP A 1 111 ? -7.190 -12.498 10.961 1.00 94.00 111 ASP A C 1
ATOM 823 O O . ASP A 1 111 ? -8.052 -13.359 11.130 1.00 94.00 111 ASP A O 1
ATOM 827 N N . THR A 1 112 ? -7.457 -11.392 10.253 1.00 95.12 112 THR A N 1
ATOM 828 C CA . THR A 1 112 ? -8.775 -11.126 9.658 1.00 95.12 112 THR A CA 1
ATOM 829 C C . THR A 1 112 ? -8.813 -11.458 8.168 1.00 95.12 112 THR A C 1
ATOM 831 O O . THR A 1 112 ? -8.232 -10.751 7.347 1.00 95.12 112 THR A O 1
ATOM 834 N N . ASP A 1 113 ? -9.632 -12.445 7.804 1.00 95.56 113 ASP A N 1
ATOM 835 C CA . ASP A 1 113 ? -10.037 -12.703 6.419 1.00 95.56 113 ASP A CA 1
ATOM 836 C C . ASP A 1 113 ? -11.292 -11.879 6.058 1.00 95.56 113 ASP A C 1
ATOM 838 O O . ASP A 1 113 ? -12.401 -12.141 6.543 1.00 95.56 113 ASP A O 1
ATOM 842 N N . LEU A 1 114 ? -11.113 -10.859 5.208 1.00 96.25 114 LEU A N 1
ATOM 843 C CA . LEU A 1 114 ? -12.192 -9.949 4.799 1.00 96.25 114 LEU A CA 1
ATOM 844 C C . LEU A 1 114 ? -13.246 -10.641 3.922 1.00 96.25 114 LEU A C 1
ATOM 846 O O . LEU A 1 114 ? -14.433 -10.333 4.046 1.00 96.25 114 LEU A O 1
ATOM 850 N N . ASP A 1 115 ? -12.835 -11.577 3.064 1.00 96.25 115 ASP A N 1
ATOM 851 C CA . ASP A 1 115 ? -13.741 -12.295 2.162 1.00 96.25 115 ASP A CA 1
ATOM 852 C C . ASP A 1 115 ? -14.608 -13.270 2.963 1.00 96.25 115 ASP A C 1
ATOM 854 O O . ASP A 1 115 ? -15.819 -13.380 2.748 1.00 96.25 115 ASP A O 1
ATOM 858 N N . ARG A 1 116 ? -14.011 -13.930 3.962 1.00 96.81 116 ARG A N 1
ATOM 859 C CA . ARG A 1 116 ? -14.746 -14.783 4.897 1.00 96.81 116 ARG A CA 1
ATOM 860 C C . ARG A 1 116 ? -15.734 -13.987 5.741 1.00 96.81 116 ARG A C 1
ATOM 862 O O . ARG A 1 116 ? -16.854 -14.459 5.947 1.00 96.81 116 ARG A O 1
ATOM 869 N N . PHE A 1 117 ? -15.350 -12.804 6.221 1.00 96.81 117 PHE A N 1
ATOM 8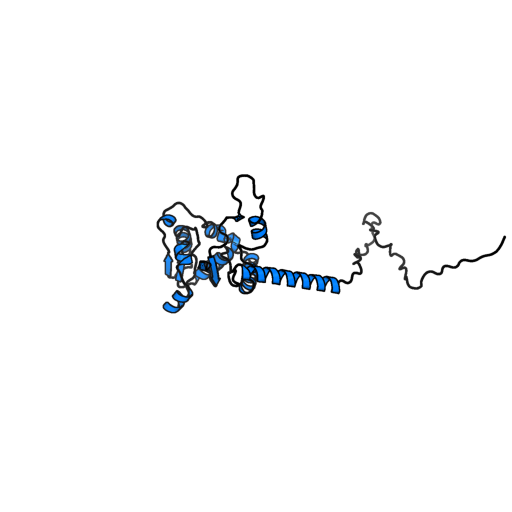70 C CA . PHE A 1 117 ? -16.246 -11.928 6.979 1.00 96.81 117 PHE A CA 1
ATOM 871 C C . PHE A 1 117 ? -17.459 -11.512 6.133 1.00 96.81 117 PHE A C 1
ATOM 873 O O . PHE A 1 117 ? -18.600 -11.612 6.595 1.00 96.81 117 PHE A O 1
ATOM 880 N N . GLU A 1 118 ? -17.232 -11.104 4.883 1.00 97.25 118 GLU A N 1
ATOM 881 C CA . GLU A 1 118 ? -18.298 -10.732 3.948 1.00 97.25 118 GLU A CA 1
ATOM 882 C C . GLU A 1 118 ? -19.218 -11.917 3.634 1.00 97.25 118 GLU A C 1
ATOM 884 O O . GLU A 1 118 ? -20.437 -11.776 3.689 1.00 97.25 118 GLU A O 1
ATOM 889 N N . ALA A 1 119 ? -18.664 -13.110 3.404 1.00 98.00 119 ALA A N 1
ATOM 890 C CA . ALA A 1 119 ? -19.457 -14.312 3.145 1.00 98.00 119 ALA A CA 1
ATOM 891 C C . ALA A 1 119 ? -20.380 -14.700 4.317 1.00 98.00 119 ALA A C 1
ATOM 893 O O . ALA A 1 119 ? -21.449 -15.268 4.094 1.00 98.00 119 ALA A O 1
ATOM 894 N N . LEU A 1 120 ? -19.977 -14.417 5.562 1.00 98.00 120 LEU A N 1
ATOM 895 C CA . LEU A 1 120 ? -20.753 -14.748 6.763 1.00 98.00 120 LEU A CA 1
ATOM 896 C C . LEU A 1 120 ? -21.782 -13.676 7.138 1.00 98.00 120 LEU A C 1
ATOM 898 O O . LEU A 1 120 ? -22.834 -14.008 7.681 1.00 98.00 120 LEU A O 1
ATOM 902 N N . THR A 1 121 ? -21.476 -12.404 6.889 1.00 97.06 121 THR A N 1
ATOM 903 C CA . THR A 1 121 ? -22.280 -11.267 7.376 1.00 97.06 121 THR A CA 1
ATOM 904 C C . THR A 1 121 ? -23.030 -10.526 6.271 1.00 97.06 121 THR A C 1
ATOM 906 O O . THR A 1 121 ? -23.945 -9.760 6.562 1.00 97.06 121 THR A O 1
ATOM 909 N N . GLY A 1 122 ? -22.646 -10.730 5.009 1.00 97.38 122 GLY A N 1
ATOM 910 C CA . GLY A 1 122 ? -23.095 -9.932 3.868 1.00 97.38 122 GLY A CA 1
ATOM 911 C C . GLY A 1 122 ? -22.501 -8.520 3.823 1.00 97.38 122 GLY A C 1
ATOM 912 O O . GLY A 1 122 ? -22.937 -7.710 3.008 1.00 97.38 122 GLY A O 1
ATOM 913 N N . ILE A 1 123 ? -21.543 -8.197 4.700 1.00 96.44 123 ILE A N 1
ATOM 914 C CA . ILE A 1 123 ? -20.938 -6.868 4.821 1.00 96.44 123 ILE A CA 1
ATOM 915 C C . ILE A 1 123 ? -19.426 -6.999 4.662 1.00 96.44 123 ILE A C 1
ATOM 917 O O . ILE A 1 123 ? -18.789 -7.719 5.423 1.00 96.44 123 ILE A O 1
ATOM 921 N N . ARG A 1 124 ? -18.828 -6.254 3.728 1.00 96.06 124 ARG A N 1
ATOM 922 C CA . ARG A 1 124 ? -17.367 -6.145 3.625 1.00 96.06 124 ARG A CA 1
ATOM 923 C C . ARG A 1 124 ? -16.847 -5.075 4.594 1.00 96.06 124 ARG A C 1
ATOM 925 O O . ARG A 1 124 ? -17.189 -3.902 4.416 1.00 96.06 124 ARG A O 1
ATOM 932 N N . PRO A 1 125 ? -16.042 -5.429 5.610 1.00 97.19 125 PRO A N 1
ATOM 933 C CA . PRO A 1 125 ? -15.527 -4.452 6.556 1.00 97.19 125 PRO A CA 1
ATOM 934 C C . PRO A 1 125 ? -14.390 -3.630 5.934 1.00 97.19 125 PRO A C 1
ATOM 936 O O . PRO A 1 125 ? -13.682 -4.083 5.032 1.00 97.19 125 PRO A O 1
ATOM 939 N N . VAL A 1 126 ? -14.195 -2.410 6.437 1.00 97.38 126 VAL A N 1
ATOM 940 C CA . VAL A 1 126 ? -13.045 -1.568 6.078 1.00 97.38 126 VAL A CA 1
ATOM 941 C C . VAL A 1 126 ? -11.878 -1.856 7.021 1.00 97.38 126 VAL A C 1
ATOM 943 O O . VAL A 1 126 ? -11.998 -1.663 8.229 1.00 97.38 126 VAL A O 1
ATOM 946 N N . GLN A 1 127 ? -10.743 -2.290 6.470 1.00 97.06 127 GLN A N 1
ATOM 947 C CA . GLN A 1 127 ? -9.534 -2.604 7.232 1.00 97.06 127 GLN A CA 1
ATOM 948 C C . GLN A 1 127 ? -8.668 -1.351 7.440 1.00 97.06 127 GLN A C 1
ATOM 950 O O . GLN A 1 127 ? -8.057 -0.825 6.505 1.00 97.06 127 GLN A O 1
ATOM 955 N N . LEU A 1 128 ? -8.589 -0.884 8.686 1.00 96.19 128 LEU A N 1
ATOM 956 C CA . LEU A 1 128 ? -7.803 0.279 9.109 1.00 96.19 128 LEU A CA 1
ATOM 957 C C . LEU A 1 128 ? -6.662 -0.081 10.060 1.00 96.19 128 LEU A C 1
ATOM 959 O O . LEU A 1 128 ? -5.895 0.813 10.419 1.00 96.19 128 LEU A O 1
ATOM 963 N N . ALA A 1 129 ? -6.507 -1.355 10.434 1.00 95.56 129 ALA A N 1
ATOM 964 C CA . ALA A 1 129 ? -5.373 -1.800 11.233 1.00 95.56 129 ALA A CA 1
ATOM 965 C C . ALA A 1 129 ? -4.036 -1.499 10.533 1.00 95.56 129 ALA A C 1
ATOM 967 O O . ALA A 1 129 ? -3.937 -1.458 9.295 1.00 95.56 129 ALA A O 1
ATOM 968 N N . ILE A 1 130 ? -3.006 -1.258 11.342 1.00 93.62 130 ILE A N 1
ATOM 969 C CA . ILE A 1 130 ? -1.646 -0.960 10.889 1.00 93.62 130 ILE A CA 1
ATOM 970 C C . ILE A 1 130 ? -0.689 -1.848 11.683 1.00 93.62 130 ILE A C 1
ATOM 972 O O . ILE A 1 130 ? -0.761 -1.933 12.910 1.00 93.62 130 ILE A O 1
ATOM 976 N N . HIS A 1 131 ? 0.208 -2.536 10.981 1.00 91.25 131 HIS A N 1
ATOM 977 C CA . HIS A 1 131 ? 1.233 -3.340 11.634 1.00 91.25 131 HIS A CA 1
ATOM 978 C C . HIS A 1 131 ? 2.160 -2.441 12.457 1.00 91.25 131 HIS A C 1
ATOM 980 O O . HIS A 1 131 ? 2.507 -1.352 12.022 1.00 91.25 131 HIS A O 1
ATOM 986 N N . GLY A 1 132 ? 2.579 -2.890 13.642 1.00 88.56 132 GLY A N 1
ATOM 987 C CA . GLY A 1 132 ? 3.504 -2.113 14.472 1.00 88.56 132 GLY A CA 1
ATOM 988 C C . GLY A 1 132 ? 2.950 -0.765 14.952 1.00 88.56 132 GLY A C 1
ATOM 989 O O . GLY A 1 132 ? 3.736 0.136 15.223 1.00 88.56 132 GLY A O 1
ATOM 990 N N . THR A 1 133 ? 1.629 -0.608 15.053 1.00 90.62 133 THR A N 1
ATOM 991 C CA . THR A 1 133 ? 0.968 0.575 15.628 1.00 90.62 133 THR A CA 1
ATOM 992 C C . THR A 1 133 ? 0.127 0.168 16.827 1.00 90.62 133 THR A C 1
ATOM 994 O O . THR A 1 133 ? -0.422 -0.933 16.861 1.00 90.62 133 THR A O 1
ATOM 997 N N . SER A 1 134 ? 0.001 1.060 17.811 1.00 90.94 134 SER A N 1
ATOM 998 C CA . SER A 1 134 ? -0.935 0.844 18.910 1.00 90.94 134 SER A CA 1
ATOM 999 C C . SER A 1 134 ? -2.378 0.991 18.433 1.00 90.94 134 SER A C 1
ATOM 1001 O O . SER A 1 134 ? -2.758 1.979 17.801 1.00 90.94 134 SER A O 1
ATOM 1003 N N . ALA A 1 135 ? -3.214 0.018 18.793 1.00 92.31 135 ALA A N 1
ATOM 1004 C CA . ALA A 1 135 ? -4.645 0.076 18.531 1.00 92.31 135 ALA A CA 1
ATOM 1005 C C . ALA A 1 135 ? -5.319 1.279 19.220 1.00 92.31 135 ALA A C 1
ATOM 1007 O O . ALA A 1 135 ? -6.348 1.741 18.734 1.00 92.31 135 ALA A O 1
ATOM 1008 N N . LEU A 1 136 ? -4.728 1.818 20.297 1.00 92.81 136 LEU A N 1
ATOM 1009 C CA . LEU A 1 136 ? -5.226 3.016 20.974 1.00 92.81 136 LEU A CA 1
ATOM 1010 C C . LEU A 1 136 ? -5.211 4.236 20.042 1.00 92.81 136 LEU A C 1
ATOM 1012 O O . LEU A 1 136 ? -6.226 4.911 19.922 1.00 92.81 136 LEU A O 1
ATOM 1016 N N . THR A 1 137 ? -4.122 4.463 19.305 1.00 92.56 137 THR A N 1
ATOM 1017 C CA . THR A 1 137 ? -4.002 5.587 18.359 1.00 92.56 137 THR A CA 1
ATOM 1018 C C . THR A 1 137 ? -5.055 5.524 17.254 1.00 92.56 137 THR A C 1
ATOM 1020 O O . THR A 1 137 ? -5.658 6.533 16.889 1.00 92.56 137 THR A O 1
ATOM 1023 N N . LEU A 1 138 ? -5.310 4.326 16.721 1.00 93.50 138 LEU A N 1
ATOM 1024 C CA . LEU A 1 138 ? -6.335 4.124 15.694 1.00 93.50 138 LEU A CA 1
ATOM 1025 C C . LEU A 1 138 ? -7.750 4.247 16.263 1.00 93.50 138 LEU A C 1
ATOM 1027 O O . LEU A 1 138 ? -8.645 4.744 15.580 1.00 93.50 138 LEU A O 1
ATOM 1031 N N . LEU A 1 139 ? -7.955 3.821 17.510 1.00 94.50 139 LEU A N 1
ATOM 1032 C CA . LEU A 1 139 ? -9.214 4.000 18.219 1.00 94.50 139 LEU A CA 1
ATOM 1033 C C . LEU A 1 139 ? -9.501 5.484 18.480 1.00 94.50 139 LEU A C 1
ATOM 1035 O O . LEU A 1 139 ? -10.629 5.914 18.271 1.00 94.50 139 LEU A O 1
ATOM 1039 N N . GLU A 1 140 ? -8.505 6.276 18.877 1.00 93.81 140 GLU A N 1
ATOM 1040 C CA . GLU A 1 140 ? -8.636 7.728 19.062 1.00 93.81 140 GLU A CA 1
ATOM 1041 C C . GLU A 1 140 ? -8.966 8.454 17.741 1.00 93.81 140 GLU A C 1
ATOM 1043 O O . GLU A 1 140 ? -9.844 9.323 17.711 1.00 93.81 140 GLU A O 1
ATOM 1048 N N . ASP A 1 141 ? -8.345 8.072 16.617 1.00 93.81 141 ASP A N 1
ATOM 1049 C CA . ASP A 1 141 ? -8.703 8.613 15.290 1.00 93.81 141 ASP A CA 1
ATOM 1050 C C . ASP A 1 141 ? -10.105 8.193 14.833 1.00 93.81 141 ASP A C 1
ATOM 1052 O O . ASP A 1 141 ? -10.827 8.988 14.228 1.00 93.81 141 ASP A O 1
ATOM 1056 N N . ALA A 1 142 ? -10.522 6.960 15.130 1.00 93.69 142 ALA A N 1
ATOM 1057 C CA . ALA A 1 142 ? -11.877 6.511 14.835 1.00 93.69 142 ALA A CA 1
ATOM 1058 C C . ALA A 1 142 ? -12.913 7.226 15.720 1.00 93.69 142 ALA A C 1
ATOM 1060 O O . ALA A 1 142 ? -13.958 7.637 15.223 1.00 93.69 142 ALA A O 1
ATOM 1061 N N . ALA A 1 143 ? -12.615 7.424 17.007 1.00 93.62 143 ALA A N 1
ATOM 1062 C CA . ALA A 1 143 ? -13.495 8.087 17.970 1.00 93.62 143 ALA A CA 1
ATOM 1063 C C . ALA A 1 143 ? -13.632 9.595 17.717 1.00 93.62 143 ALA A C 1
ATOM 1065 O O . ALA A 1 143 ? -14.688 10.167 17.974 1.00 93.62 143 ALA A O 1
ATOM 1066 N N . SER A 1 144 ? -12.588 10.241 17.192 1.00 93.69 144 SER A N 1
ATOM 1067 C CA . SER A 1 144 ? -12.633 11.653 16.785 1.00 93.69 144 SER A CA 1
ATOM 1068 C C . SER A 1 144 ? -13.346 11.884 15.447 1.00 93.69 144 SER A C 1
ATOM 1070 O O . SER A 1 144 ? -13.534 13.029 15.037 1.00 93.69 144 SER A O 1
ATOM 1072 N N . ASN A 1 145 ? -13.771 10.820 14.759 1.00 92.50 145 ASN A N 1
ATOM 1073 C CA . ASN A 1 145 ? -14.470 10.922 13.487 1.00 92.50 145 ASN A CA 1
ATOM 1074 C C . ASN A 1 145 ? -15.990 10.993 13.642 1.00 92.50 145 ASN A C 1
ATOM 1076 O O . ASN A 1 145 ? -16.665 9.970 13.737 1.00 92.50 145 ASN A O 1
ATOM 1080 N N . GLU A 1 146 ? -16.546 12.194 13.530 1.00 93.25 146 GLU A N 1
ATOM 1081 C CA . GLU A 1 146 ? -17.996 12.415 13.600 1.00 93.25 146 GLU A CA 1
ATOM 1082 C C . GLU A 1 146 ? -18.790 11.756 12.452 1.00 93.25 146 GLU A C 1
ATOM 1084 O O . GLU A 1 146 ? -19.999 11.526 12.579 1.00 93.25 146 GLU A O 1
ATOM 1089 N N . ASN A 1 147 ? -18.134 11.441 11.329 1.00 94.62 147 ASN A N 1
ATOM 1090 C CA . ASN A 1 147 ? -18.795 10.837 10.172 1.00 94.62 147 ASN A CA 1
ATOM 1091 C C . ASN A 1 147 ? -19.038 9.334 10.351 1.00 94.62 147 ASN A C 1
ATOM 1093 O O . ASN A 1 147 ? -20.005 8.803 9.803 1.00 94.62 147 ASN A O 1
ATOM 1097 N N . PHE A 1 148 ? -18.192 8.638 11.115 1.00 94.94 148 PHE A N 1
ATOM 1098 C CA . PHE A 1 148 ? -18.309 7.193 11.281 1.00 94.94 148 PHE A CA 1
ATOM 1099 C C . PHE A 1 148 ? -19.452 6.839 12.238 1.00 94.94 148 PHE A C 1
ATOM 1101 O O . PHE A 1 148 ? -19.448 7.219 13.405 1.00 94.94 148 PHE A O 1
ATOM 1108 N N . ARG A 1 149 ? -20.435 6.078 11.747 1.00 93.12 149 ARG A N 1
ATOM 1109 C CA . ARG A 1 149 ? -21.619 5.651 12.524 1.00 93.12 149 ARG A CA 1
ATOM 1110 C C . ARG A 1 149 ? -21.828 4.135 12.541 1.00 93.12 149 ARG A C 1
ATOM 1112 O O . ARG A 1 149 ? -22.897 3.668 12.926 1.00 93.12 149 ARG A O 1
ATOM 1119 N N . GLY A 1 150 ? -20.840 3.383 12.062 1.00 94.44 150 GLY A N 1
ATOM 1120 C CA . GLY A 1 150 ? -20.889 1.929 11.964 1.00 94.44 150 GLY A CA 1
ATOM 1121 C C . GLY A 1 150 ? -20.427 1.214 13.234 1.00 94.44 150 GLY A C 1
ATOM 1122 O O . GLY A 1 150 ? -20.149 1.820 14.268 1.00 94.44 150 GLY A O 1
ATOM 1123 N N . LEU A 1 151 ? -20.307 -0.106 13.127 1.00 96.94 151 LEU A N 1
ATOM 1124 C CA . LEU A 1 151 ? -19.670 -0.952 14.127 1.00 96.94 151 LEU A CA 1
ATOM 1125 C C . LEU A 1 151 ? -18.146 -0.878 13.977 1.00 96.94 151 LEU A C 1
ATOM 1127 O O . LEU A 1 151 ? -17.605 -1.198 12.918 1.00 96.94 151 LEU A O 1
ATOM 1131 N N . LEU A 1 152 ? -17.450 -0.507 15.049 1.00 97.44 152 LEU A N 1
ATOM 1132 C CA . LEU A 1 152 ? -15.993 -0.573 15.115 1.00 97.44 152 LEU A CA 1
ATOM 1133 C C . LEU A 1 152 ? -15.560 -1.857 15.826 1.00 97.44 152 LEU A C 1
ATOM 1135 O O . LEU A 1 152 ? -15.922 -2.081 16.981 1.00 97.44 152 LEU A O 1
ATOM 1139 N N . ILE A 1 153 ? -14.763 -2.680 15.151 1.00 97.19 153 ILE A N 1
ATOM 1140 C CA . ILE A 1 153 ? -14.091 -3.835 15.748 1.00 97.19 153 ILE A CA 1
ATOM 1141 C C . ILE A 1 153 ? -12.667 -3.410 16.095 1.00 97.19 153 ILE A C 1
ATOM 1143 O O . ILE A 1 153 ? -11.921 -2.955 15.228 1.00 97.19 153 ILE A O 1
ATOM 1147 N N . VAL A 1 154 ? -12.294 -3.560 17.364 1.00 96.12 154 VAL A N 1
ATOM 1148 C CA . VAL A 1 154 ? -10.983 -3.152 17.875 1.00 96.12 154 VAL A CA 1
ATOM 1149 C C . VAL A 1 154 ? -10.187 -4.394 18.252 1.00 96.12 154 VAL A C 1
ATOM 1151 O O . VAL A 1 154 ? -10.535 -5.101 19.197 1.00 96.12 154 VAL A O 1
ATOM 1154 N N . GLY A 1 155 ? -9.112 -4.657 17.514 1.00 94.69 155 GLY A N 1
ATOM 1155 C CA . GLY A 1 155 ? -8.131 -5.678 17.854 1.00 94.69 155 GLY A CA 1
ATOM 1156 C C . GLY A 1 155 ? -7.201 -5.168 18.940 1.00 94.69 155 GLY A C 1
ATOM 1157 O O . GLY A 1 155 ? -6.417 -4.250 18.701 1.00 94.69 155 GLY A O 1
ATOM 1158 N N . LEU A 1 156 ? -7.294 -5.756 20.129 1.00 90.56 156 LEU A N 1
ATOM 1159 C CA . LEU A 1 156 ? -6.500 -5.352 21.279 1.00 90.56 156 LEU A CA 1
ATOM 1160 C C . LEU A 1 156 ? -5.369 -6.350 21.520 1.00 90.56 156 LEU A C 1
ATOM 1162 O O . LEU A 1 156 ? -5.592 -7.552 21.649 1.00 90.56 156 LEU A O 1
ATOM 1166 N N . ALA A 1 157 ? -4.157 -5.818 21.622 1.00 88.75 157 ALA A N 1
ATOM 1167 C CA . ALA A 1 157 ? -3.010 -6.540 22.136 1.00 88.75 157 ALA A CA 1
ATOM 1168 C C . ALA A 1 157 ? -2.463 -5.800 23.350 1.00 88.75 157 ALA A C 1
ATOM 1170 O O . ALA A 1 157 ? -1.923 -4.703 23.207 1.00 88.75 157 ALA A O 1
ATOM 1171 N N . ASP A 1 158 ? -2.594 -6.404 24.530 1.00 87.06 158 ASP A N 1
ATOM 1172 C CA . ASP A 1 158 ? -2.351 -5.760 25.825 1.00 87.06 158 ASP A CA 1
ATOM 1173 C C . ASP A 1 158 ? -1.025 -4.993 25.873 1.00 87.06 158 ASP A C 1
ATOM 1175 O O . ASP A 1 158 ? -0.978 -3.830 26.271 1.00 87.06 158 ASP A O 1
ATOM 1179 N N . THR A 1 159 ? 0.063 -5.614 25.411 1.00 82.06 159 THR A N 1
ATOM 1180 C CA . THR A 1 159 ? 1.391 -4.997 25.474 1.00 82.06 159 THR A CA 1
ATOM 1181 C C . THR A 1 159 ? 1.517 -3.769 24.579 1.00 82.06 159 THR A C 1
ATOM 1183 O O . THR A 1 159 ? 2.118 -2.794 25.003 1.00 82.06 159 THR A O 1
ATOM 1186 N N . MET A 1 160 ? 0.932 -3.772 23.381 1.00 84.00 160 MET A N 1
ATOM 1187 C CA . MET A 1 160 ? 0.985 -2.624 22.464 1.00 84.00 160 MET A CA 1
ATOM 1188 C C . MET A 1 160 ? -0.024 -1.539 22.849 1.00 84.00 160 MET A C 1
ATOM 1190 O O . MET A 1 160 ? 0.249 -0.354 22.686 1.00 84.00 160 MET A O 1
ATOM 1194 N N . PHE A 1 161 ? -1.186 -1.935 23.371 1.00 88.75 161 PHE A N 1
ATOM 1195 C CA . PHE A 1 161 ? -2.270 -1.015 23.702 1.00 88.75 161 PHE A CA 1
ATOM 1196 C C . PHE A 1 161 ? -1.926 -0.113 24.894 1.00 88.75 161 PHE A C 1
ATOM 1198 O O . PHE A 1 161 ? -2.206 1.081 24.858 1.00 88.75 161 PHE A O 1
ATOM 1205 N N . PHE A 1 162 ? -1.306 -0.670 25.940 1.00 89.25 162 PHE A N 1
ATOM 1206 C CA . PHE A 1 162 ? -1.028 0.054 27.188 1.00 89.25 162 PHE A CA 1
ATOM 1207 C C . PHE A 1 162 ? 0.388 0.643 27.280 1.00 89.25 162 PHE A C 1
ATOM 1209 O O . PHE A 1 162 ? 0.720 1.287 28.276 1.00 89.25 162 PHE A O 1
ATOM 1216 N N . GLN A 1 163 ? 1.242 0.429 26.278 1.00 85.12 163 GLN A N 1
ATOM 1217 C CA . GLN A 1 163 ? 2.581 1.018 26.241 1.00 85.12 163 GLN A CA 1
ATOM 1218 C C . GLN A 1 163 ? 2.572 2.383 25.542 1.00 85.12 163 GLN A C 1
ATOM 1220 O O . GLN A 1 163 ? 1.777 2.598 24.629 1.00 85.12 163 GLN A O 1
ATOM 1225 N N . PRO A 1 164 ? 3.491 3.304 25.898 1.00 81.56 164 PRO A N 1
ATOM 1226 C CA . PRO A 1 164 ? 3.696 4.565 25.183 1.00 81.56 164 PRO A CA 1
ATOM 1227 C C . PRO A 1 164 ? 4.446 4.322 23.860 1.00 81.56 164 PRO A C 1
ATOM 1229 O O . PRO A 1 164 ? 5.469 4.943 23.574 1.00 81.56 164 PRO A O 1
ATOM 1232 N N . PHE A 1 165 ? 3.978 3.351 23.082 1.00 79.31 165 PHE A N 1
ATOM 1233 C CA . PHE A 1 165 ? 4.529 2.964 21.800 1.00 79.31 165 PHE A CA 1
ATOM 1234 C C . PHE A 1 165 ? 3.490 3.252 20.730 1.00 79.31 165 PHE A C 1
ATOM 1236 O O . PHE A 1 165 ? 2.361 2.783 20.811 1.00 79.31 165 PHE A O 1
ATOM 1243 N N . ASP A 1 166 ? 3.884 4.013 19.720 1.00 81.31 166 ASP A N 1
ATOM 1244 C CA . ASP A 1 166 ? 2.976 4.397 18.644 1.00 81.31 166 ASP A CA 1
ATOM 1245 C C . ASP A 1 166 ? 3.434 3.893 17.272 1.00 81.31 166 ASP A C 1
ATOM 1247 O O . ASP A 1 166 ? 2.630 3.806 16.350 1.00 81.31 166 ASP A O 1
ATOM 1251 N N . GLY A 1 167 ? 4.708 3.502 17.145 1.00 84.31 167 GLY A N 1
ATOM 1252 C CA . GLY A 1 167 ? 5.303 2.981 15.914 1.00 84.31 167 GLY A CA 1
ATOM 1253 C C . GLY A 1 167 ? 4.865 3.761 14.672 1.00 84.31 167 GLY A C 1
ATOM 1254 O O . GLY A 1 167 ? 5.184 4.941 14.548 1.00 84.31 167 GLY A O 1
ATOM 1255 N N . TYR A 1 168 ? 4.092 3.126 13.784 1.00 83.00 168 TYR A N 1
ATOM 1256 C CA . TYR A 1 168 ? 3.579 3.753 12.553 1.00 83.00 168 TYR A CA 1
ATOM 1257 C C . TYR A 1 168 ? 2.360 4.682 12.745 1.00 83.00 168 TYR A C 1
ATOM 1259 O O . TYR A 1 168 ? 1.716 5.073 11.774 1.00 83.00 168 TYR A O 1
ATOM 1267 N N . GLY A 1 169 ? 2.032 5.097 13.971 1.00 82.00 169 GLY A N 1
ATOM 1268 C CA . GLY A 1 169 ? 0.932 6.030 14.263 1.00 82.00 169 GLY A CA 1
ATOM 1269 C C . GLY A 1 169 ? 1.089 7.418 13.628 1.00 82.00 169 GLY A C 1
ATOM 1270 O O . GLY A 1 169 ? 0.120 8.169 13.502 1.00 82.00 169 GLY A O 1
ATOM 1271 N N . GLU A 1 170 ? 2.280 7.748 13.118 1.00 83.31 170 GLU A N 1
ATOM 1272 C CA . GLU A 1 170 ? 2.493 8.904 12.242 1.00 83.31 170 GLU A CA 1
ATOM 1273 C C . GLU A 1 170 ? 1.582 8.882 10.996 1.00 83.31 170 GLU A C 1
ATOM 1275 O O . GLU A 1 170 ? 1.182 9.950 10.533 1.00 83.31 170 GLU A O 1
ATOM 1280 N N . TYR A 1 171 ? 1.158 7.702 10.517 1.00 81.75 171 TYR A N 1
ATOM 1281 C CA . TYR A 1 171 ? 0.210 7.541 9.400 1.00 81.75 171 TYR A CA 1
ATOM 1282 C C . TYR A 1 171 ? -1.081 8.328 9.642 1.00 81.75 171 TYR A C 1
ATOM 1284 O O . TYR A 1 171 ? -1.602 9.006 8.753 1.00 81.75 171 TYR A O 1
ATOM 1292 N N . VAL A 1 172 ? -1.568 8.267 10.881 1.00 87.62 172 VAL A N 1
ATOM 1293 C CA . VAL A 1 172 ? -2.775 8.959 11.325 1.00 87.62 172 VAL A CA 1
ATOM 1294 C C . VAL A 1 172 ? -2.519 10.462 11.405 1.00 87.62 172 VAL A C 1
ATOM 1296 O O . VAL A 1 172 ? -3.270 11.258 10.839 1.00 87.62 172 VAL A O 1
ATOM 1299 N N . ARG A 1 173 ? -1.422 10.868 12.062 1.00 87.38 173 ARG A N 1
ATOM 1300 C CA . ARG A 1 173 ? -1.110 12.289 12.302 1.00 87.38 173 ARG A CA 1
ATOM 1301 C C . ARG A 1 173 ? -0.797 13.058 11.021 1.00 87.38 173 ARG A C 1
ATOM 1303 O O . ARG A 1 173 ? -1.139 14.232 10.916 1.00 87.38 173 ARG A O 1
ATOM 1310 N N . ARG A 1 174 ? -0.172 12.403 10.041 1.00 87.94 174 ARG A N 1
ATOM 1311 C CA . ARG A 1 174 ? 0.221 12.992 8.751 1.00 87.94 174 ARG A CA 1
ATOM 1312 C C . ARG A 1 174 ? -0.712 12.625 7.608 1.00 87.94 174 ARG A C 1
ATOM 1314 O O . ARG A 1 174 ? -0.363 12.822 6.449 1.00 87.94 174 ARG A O 1
ATOM 1321 N N . ARG A 1 175 ? -1.936 12.175 7.907 1.00 86.56 175 ARG A N 1
ATOM 1322 C CA . ARG A 1 175 ? -2.959 11.850 6.899 1.00 86.56 175 ARG A CA 1
ATOM 1323 C C . ARG A 1 175 ? -3.089 12.922 5.811 1.00 86.56 175 ARG A C 1
ATOM 1325 O O . ARG A 1 175 ? -3.241 12.577 4.643 1.00 86.56 175 ARG A O 1
ATOM 1332 N N . GLY A 1 176 ? -3.014 14.204 6.184 1.00 86.75 176 GLY A N 1
ATOM 1333 C CA . GLY A 1 176 ? -3.108 15.336 5.256 1.00 86.75 176 GLY A CA 1
ATOM 1334 C C .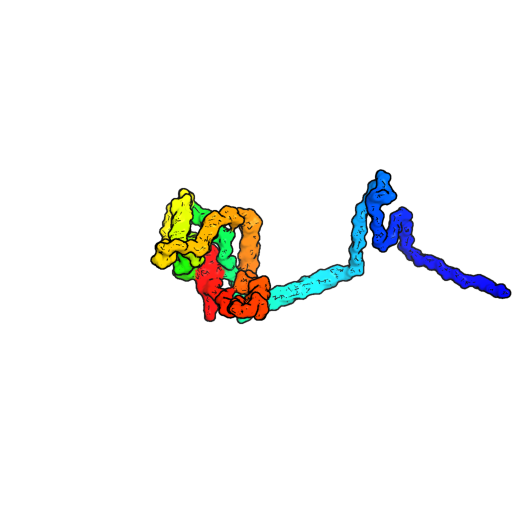 GLY A 1 176 ? -2.079 15.297 4.121 1.00 86.75 176 GLY A C 1
ATOM 1335 O O . GLY A 1 176 ? -2.434 15.590 2.978 1.00 86.75 176 GLY A O 1
ATOM 1336 N N . ASP A 1 177 ? -0.859 14.835 4.394 1.00 88.44 177 ASP A N 1
ATOM 1337 C CA . ASP A 1 177 ? 0.244 14.786 3.425 1.00 88.44 177 ASP A CA 1
ATOM 1338 C C . ASP A 1 177 ? -0.040 13.798 2.279 1.00 88.44 177 ASP A C 1
ATOM 1340 O O . ASP A 1 177 ? 0.416 13.976 1.148 1.00 88.44 177 ASP A O 1
ATOM 1344 N N . PHE A 1 178 ? -0.863 12.781 2.545 1.00 86.69 178 PHE A N 1
ATOM 1345 C CA . PHE A 1 178 ? -1.174 11.693 1.614 1.00 86.69 178 PHE A CA 1
ATOM 1346 C C . PHE A 1 178 ? -2.491 11.898 0.849 1.00 86.69 178 PHE A C 1
ATOM 1348 O O . PHE A 1 178 ? -2.913 11.030 0.086 1.00 86.69 178 PHE A O 1
ATOM 1355 N N . THR A 1 179 ? -3.144 13.054 1.006 1.00 86.69 179 THR A N 1
ATOM 1356 C CA . THR A 1 179 ? -4.411 13.370 0.313 1.00 86.69 179 THR A CA 1
ATOM 1357 C C . THR A 1 179 ? -4.230 13.985 -1.078 1.00 86.69 179 THR A C 1
ATOM 1359 O O . THR A 1 179 ? -5.218 14.238 -1.775 1.00 86.69 179 THR A O 1
ATOM 1362 N N . SER A 1 180 ? -2.985 14.213 -1.510 1.00 90.06 180 SER A N 1
ATOM 1363 C CA . SER A 1 180 ? -2.691 14.893 -2.774 1.00 90.06 180 SER A CA 1
ATOM 1364 C C . SER A 1 180 ? -3.295 14.169 -3.997 1.00 90.06 180 SER A C 1
ATOM 1366 O O . SER A 1 180 ? -3.257 12.936 -4.076 1.00 90.06 180 SER A O 1
ATOM 1368 N N . PRO A 1 181 ? -3.820 14.901 -5.003 1.00 89.44 181 PRO A N 1
ATOM 1369 C CA . PRO A 1 181 ? -4.370 14.283 -6.212 1.00 89.44 181 PRO A CA 1
ATOM 1370 C C . PRO A 1 181 ? -3.349 13.430 -6.972 1.00 89.44 181 PRO A C 1
ATOM 1372 O O . PRO A 1 181 ? -3.692 12.368 -7.486 1.00 89.44 181 PRO A O 1
ATOM 1375 N N . SER A 1 182 ? -2.088 13.870 -7.013 1.00 89.94 182 SER A N 1
ATOM 1376 C CA . SER A 1 182 ? -0.994 13.130 -7.644 1.00 89.94 182 SER A CA 1
ATOM 1377 C C . SER A 1 182 ? -0.706 11.814 -6.927 1.00 89.94 182 SER A C 1
ATOM 1379 O O . SER A 1 182 ? -0.542 10.802 -7.600 1.00 89.94 182 SER A O 1
ATOM 1381 N N . GLY A 1 183 ? -0.707 11.799 -5.589 1.00 87.75 183 GLY A N 1
ATOM 1382 C CA . GLY A 1 183 ? -0.551 10.572 -4.805 1.00 87.75 183 GLY A CA 1
ATOM 1383 C C . GLY A 1 183 ? -1.677 9.575 -5.073 1.00 87.75 183 GLY A C 1
ATOM 1384 O O . GLY A 1 183 ? -1.420 8.397 -5.302 1.00 87.75 183 GLY A O 1
ATOM 1385 N N . ARG A 1 184 ? -2.923 10.060 -5.148 1.00 87.81 184 ARG A N 1
ATOM 1386 C CA . ARG A 1 184 ? -4.098 9.222 -5.438 1.00 87.81 184 ARG A CA 1
ATOM 1387 C C . ARG A 1 184 ? -4.061 8.626 -6.841 1.00 87.81 184 ARG A C 1
ATOM 1389 O O . ARG A 1 184 ? -4.342 7.451 -7.003 1.00 87.81 184 ARG A O 1
ATOM 1396 N N . VAL A 1 185 ? -3.704 9.404 -7.860 1.00 92.81 185 VAL A N 1
ATOM 1397 C CA . VAL A 1 185 ? -3.561 8.860 -9.222 1.00 92.81 185 VAL A CA 1
ATOM 1398 C C . VAL A 1 185 ? -2.364 7.911 -9.302 1.00 92.81 185 VAL A C 1
ATOM 1400 O O . VAL A 1 185 ? -2.459 6.857 -9.925 1.00 92.81 185 VAL A O 1
ATOM 1403 N N . GLY A 1 186 ? -1.258 8.264 -8.641 1.00 92.25 186 GLY A N 1
ATOM 1404 C CA . GLY A 1 186 ? -0.048 7.453 -8.587 1.00 92.25 186 GLY A CA 1
ATOM 1405 C C . GLY A 1 186 ? -0.311 6.060 -8.027 1.00 92.25 186 GLY A C 1
ATOM 1406 O O . GLY A 1 186 ? 0.056 5.085 -8.675 1.00 92.25 186 GLY A O 1
ATOM 1407 N N . ILE A 1 187 ? -1.012 5.961 -6.892 1.00 91.62 187 ILE A N 1
ATOM 1408 C CA . ILE A 1 187 ? -1.299 4.664 -6.268 1.00 91.62 187 ILE A CA 1
ATOM 1409 C C . ILE A 1 187 ? -2.237 3.795 -7.120 1.00 91.62 187 ILE A C 1
ATOM 1411 O O . ILE A 1 187 ? -2.060 2.585 -7.182 1.00 91.62 187 ILE A O 1
ATOM 1415 N N . GLU A 1 188 ? -3.193 4.383 -7.848 1.00 92.00 188 GLU A N 1
ATOM 1416 C CA . GLU A 1 188 ? -4.066 3.602 -8.740 1.00 92.00 188 GLU A CA 1
ATOM 1417 C C . GLU A 1 188 ? -3.301 3.027 -9.939 1.00 92.00 188 GLU A C 1
ATOM 1419 O O . GLU A 1 188 ? -3.536 1.882 -10.333 1.00 92.00 188 GLU A O 1
ATOM 1424 N N . ILE A 1 189 ? -2.375 3.803 -10.515 1.00 94.56 189 ILE A N 1
ATOM 1425 C CA . ILE A 1 189 ? -1.496 3.327 -11.593 1.00 94.56 189 ILE A CA 1
ATOM 1426 C C . ILE A 1 189 ? -0.568 2.233 -11.063 1.00 94.56 189 ILE A C 1
ATOM 1428 O O . ILE A 1 189 ? -0.427 1.195 -11.708 1.00 94.56 189 ILE A O 1
ATOM 1432 N N . ASP A 1 190 ? 0.028 2.451 -9.891 1.00 93.06 190 ASP A N 1
ATOM 1433 C CA . ASP A 1 190 ? 0.908 1.488 -9.231 1.00 93.06 190 ASP A CA 1
ATOM 1434 C C . ASP A 1 190 ? 0.177 0.161 -8.989 1.00 93.06 190 ASP A C 1
ATOM 1436 O O . ASP A 1 190 ? 0.584 -0.868 -9.524 1.00 93.06 190 ASP A O 1
ATOM 1440 N N . HIS A 1 191 ? -0.996 0.186 -8.347 1.00 94.31 191 HIS A N 1
ATOM 1441 C CA . HIS A 1 191 ? -1.817 -1.012 -8.144 1.00 94.31 191 HIS A CA 1
ATOM 1442 C C . HIS A 1 191 ? -2.229 -1.671 -9.471 1.00 94.31 191 HIS A C 1
ATOM 1444 O O . HIS A 1 191 ? -2.279 -2.895 -9.577 1.00 94.31 191 HIS A O 1
ATOM 1450 N N . ALA A 1 192 ? -2.543 -0.900 -10.519 1.00 95.19 192 ALA A N 1
ATOM 1451 C CA . ALA A 1 192 ? -2.874 -1.469 -11.829 1.00 95.19 192 ALA A CA 1
ATOM 1452 C C . ALA A 1 192 ? -1.708 -2.263 -12.439 1.00 95.19 192 ALA A C 1
ATOM 1454 O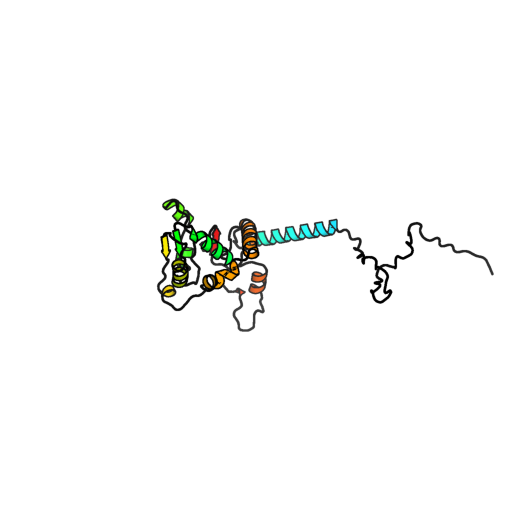 O . ALA A 1 192 ? -1.941 -3.283 -13.096 1.00 95.19 192 ALA A O 1
ATOM 1455 N N . LEU A 1 193 ? -0.471 -1.818 -12.209 1.00 94.62 193 LEU A N 1
ATOM 1456 C CA . LEU A 1 193 ? 0.735 -2.512 -12.648 1.00 94.62 193 LEU A CA 1
ATOM 1457 C C . LEU A 1 193 ? 1.069 -3.701 -11.739 1.00 94.62 193 LEU A C 1
ATOM 1459 O O . LEU A 1 193 ? 1.297 -4.795 -12.255 1.00 94.62 193 LEU A O 1
ATOM 1463 N N . GLN A 1 194 ? 1.030 -3.522 -10.416 1.00 94.94 194 GLN A N 1
ATOM 1464 C CA . GLN A 1 194 ? 1.349 -4.562 -9.428 1.00 94.94 194 GLN A CA 1
ATOM 1465 C C . GLN A 1 194 ? 0.410 -5.772 -9.519 1.00 94.94 194 GLN A C 1
ATOM 1467 O O . GLN A 1 194 ? 0.855 -6.910 -9.399 1.00 94.94 194 GLN A O 1
ATOM 1472 N N . ARG A 1 195 ? -0.865 -5.574 -9.894 1.00 95.06 195 ARG A N 1
ATOM 1473 C CA . ARG A 1 195 ? -1.800 -6.676 -10.219 1.00 95.06 195 ARG A CA 1
ATOM 1474 C C . ARG A 1 195 ? -1.313 -7.612 -11.327 1.00 95.06 195 ARG A C 1
ATOM 1476 O O . ARG A 1 195 ? -1.823 -8.722 -11.450 1.00 95.06 195 ARG A O 1
ATOM 1483 N N . ARG A 1 196 ? -0.393 -7.165 -12.186 1.00 94.88 196 ARG A N 1
ATOM 1484 C CA . ARG A 1 196 ? 0.086 -7.928 -13.353 1.00 94.88 196 ARG A CA 1
ATOM 1485 C C . ARG A 1 196 ? 1.566 -8.284 -13.281 1.00 94.88 196 ARG A C 1
ATOM 1487 O O . ARG A 1 196 ? 1.959 -9.283 -13.878 1.00 94.88 196 ARG A O 1
ATOM 1494 N N . LEU A 1 197 ? 2.364 -7.473 -12.596 1.00 94.62 197 LEU A N 1
ATOM 1495 C CA . LEU A 1 197 ? 3.820 -7.557 -12.575 1.00 94.62 197 LEU A CA 1
ATOM 1496 C C . LEU A 1 197 ? 4.294 -7.845 -11.153 1.00 94.62 197 LEU A C 1
ATOM 1498 O O . LEU A 1 197 ? 4.112 -7.020 -10.263 1.00 94.62 197 LEU A O 1
ATOM 1502 N N . ALA A 1 198 ? 4.930 -8.996 -10.960 1.00 94.12 198 ALA A N 1
ATOM 1503 C CA . ALA A 1 198 ? 5.477 -9.411 -9.673 1.00 94.12 198 ALA A CA 1
ATOM 1504 C C . ALA A 1 198 ? 6.767 -8.657 -9.309 1.00 94.12 198 ALA A C 1
ATOM 1506 O O . ALA A 1 198 ? 7.068 -8.477 -8.134 1.00 94.12 198 ALA A O 1
ATOM 1507 N N . PHE A 1 199 ? 7.546 -8.191 -10.297 1.00 93.12 199 PHE A N 1
ATOM 1508 C CA . PHE A 1 199 ? 8.825 -7.519 -10.016 1.00 93.12 199 PHE A CA 1
ATOM 1509 C C . PHE A 1 199 ? 8.689 -6.140 -9.342 1.00 93.12 199 PHE A C 1
ATOM 1511 O O . PHE A 1 199 ? 9.696 -5.573 -8.920 1.00 93.12 199 PHE A O 1
ATOM 1518 N N . LEU A 1 200 ? 7.476 -5.579 -9.278 1.00 93.00 200 LEU A N 1
ATOM 1519 C CA . LEU A 1 200 ? 7.209 -4.265 -8.682 1.00 93.00 200 LEU A CA 1
ATOM 1520 C C . LEU A 1 200 ? 7.064 -4.283 -7.153 1.00 93.00 200 LEU A C 1
ATOM 1522 O O . LEU A 1 200 ? 6.990 -3.209 -6.552 1.00 93.00 200 LEU A O 1
ATOM 1526 N N . ASP A 1 201 ? 7.084 -5.473 -6.553 1.00 92.44 201 ASP A N 1
ATOM 1527 C CA . ASP A 1 201 ? 7.107 -5.706 -5.108 1.00 92.44 201 ASP A CA 1
ATOM 1528 C C . ASP A 1 201 ? 8.021 -4.718 -4.365 1.00 92.44 201 ASP A C 1
ATOM 1530 O O . ASP A 1 201 ? 9.209 -4.598 -4.692 1.00 92.44 201 ASP A O 1
ATOM 1534 N N . SER A 1 202 ? 7.489 -4.021 -3.354 1.00 89.31 202 SER A N 1
ATOM 1535 C CA . SER A 1 202 ? 8.233 -3.003 -2.592 1.00 89.31 202 SER A CA 1
ATOM 1536 C C . SER A 1 202 ? 9.547 -3.504 -1.996 1.00 89.31 202 SER A C 1
ATOM 1538 O O . SER A 1 202 ? 10.516 -2.742 -1.949 1.00 89.31 202 SER A O 1
ATOM 1540 N N . ASN A 1 203 ? 9.624 -4.776 -1.602 1.00 89.31 203 ASN A N 1
ATOM 1541 C CA . ASN A 1 203 ? 10.810 -5.358 -0.976 1.00 89.31 203 ASN A CA 1
ATOM 1542 C C . ASN A 1 203 ? 11.907 -5.742 -1.983 1.00 89.31 203 ASN A C 1
ATOM 1544 O O . ASN A 1 203 ? 13.048 -5.985 -1.582 1.00 89.31 203 ASN A O 1
ATOM 1548 N N . HIS A 1 204 ? 11.579 -5.784 -3.279 1.00 89.19 204 HIS A N 1
ATOM 1549 C CA . HIS A 1 204 ? 12.481 -6.200 -4.357 1.00 89.19 204 HIS A CA 1
ATOM 1550 C C . HIS A 1 204 ? 12.602 -5.176 -5.491 1.00 89.19 204 HIS A C 1
ATOM 1552 O O . HIS A 1 204 ? 13.158 -5.477 -6.553 1.00 89.19 204 HIS A O 1
ATOM 1558 N N . ARG A 1 205 ? 12.160 -3.933 -5.269 1.00 88.50 205 ARG A N 1
ATOM 1559 C CA . ARG A 1 205 ? 12.426 -2.828 -6.201 1.00 88.50 205 ARG A CA 1
ATOM 1560 C C . ARG A 1 205 ? 13.930 -2.665 -6.406 1.00 88.50 205 ARG A C 1
ATOM 1562 O O . ARG A 1 205 ? 14.720 -2.859 -5.485 1.00 88.50 205 ARG A O 1
ATOM 1569 N N . LEU A 1 206 ? 14.335 -2.239 -7.603 1.00 85.81 206 LEU A N 1
ATOM 1570 C CA . LEU A 1 206 ? 15.751 -2.162 -7.984 1.00 85.81 206 LEU A CA 1
ATOM 1571 C C . LEU A 1 206 ? 16.609 -1.362 -6.988 1.00 85.81 206 LEU A C 1
ATOM 1573 O O . LEU A 1 206 ? 17.723 -1.773 -6.682 1.00 85.81 206 LEU A O 1
ATOM 1577 N N . SER A 1 207 ? 16.092 -0.251 -6.459 1.00 87.50 207 SER A N 1
ATOM 1578 C CA . SER A 1 207 ? 16.780 0.552 -5.440 1.00 87.50 207 SER A CA 1
ATOM 1579 C C . SER A 1 207 ? 16.979 -0.205 -4.126 1.00 87.50 207 SER A C 1
ATOM 1581 O O . SER A 1 207 ? 18.041 -0.103 -3.520 1.00 87.50 207 SER A O 1
ATOM 1583 N N . VAL A 1 208 ? 15.983 -0.988 -3.705 1.00 89.12 208 VAL A N 1
ATOM 1584 C CA . VAL A 1 208 ? 16.039 -1.813 -2.491 1.00 89.12 208 VAL A CA 1
ATOM 1585 C C . VAL A 1 208 ? 17.013 -2.965 -2.685 1.00 89.12 208 VAL A C 1
ATOM 1587 O O . VAL A 1 208 ? 17.852 -3.199 -1.825 1.00 89.12 208 VAL A O 1
ATOM 1590 N N . VAL A 1 209 ? 16.968 -3.635 -3.838 1.00 88.69 209 VAL A N 1
ATOM 1591 C CA . VAL A 1 209 ? 17.908 -4.710 -4.180 1.00 88.69 209 VAL A CA 1
ATOM 1592 C C . VAL A 1 209 ? 19.340 -4.186 -4.232 1.00 88.69 209 VAL A C 1
ATOM 1594 O O . VAL A 1 209 ? 20.223 -4.797 -3.642 1.00 88.69 209 VAL A O 1
ATOM 1597 N N . ALA A 1 210 ? 19.576 -3.042 -4.882 1.00 88.06 210 ALA A N 1
ATOM 1598 C CA . ALA A 1 210 ? 20.900 -2.428 -4.944 1.00 88.06 210 ALA A CA 1
ATOM 1599 C C . ALA A 1 210 ? 21.435 -2.085 -3.546 1.00 88.06 210 ALA A C 1
ATOM 1601 O O . ALA A 1 210 ? 22.584 -2.383 -3.247 1.00 88.06 210 ALA A O 1
ATOM 1602 N N . HIS A 1 211 ? 20.587 -1.526 -2.680 1.00 86.12 211 HIS A N 1
ATOM 1603 C CA . HIS A 1 211 ? 20.947 -1.214 -1.298 1.00 86.12 211 HIS A CA 1
ATOM 1604 C C . HIS A 1 211 ? 21.190 -2.472 -0.449 1.00 86.12 211 HIS A C 1
ATOM 1606 O O . HIS A 1 211 ? 22.142 -2.531 0.319 1.00 86.12 211 HIS A O 1
ATOM 1612 N N . ARG A 1 212 ? 20.339 -3.498 -0.574 1.00 87.12 212 ARG A N 1
ATOM 1613 C CA . ARG A 1 212 ? 20.447 -4.743 0.207 1.00 87.12 212 ARG A CA 1
ATOM 1614 C C . ARG A 1 212 ? 21.615 -5.624 -0.218 1.00 87.12 212 ARG A C 1
ATOM 1616 O O . ARG A 1 212 ? 22.125 -6.387 0.595 1.00 87.12 212 ARG A O 1
ATOM 1623 N N . LEU A 1 213 ? 22.013 -5.557 -1.486 1.00 86.75 213 LEU A N 1
ATOM 1624 C CA . LEU A 1 213 ? 23.129 -6.333 -2.021 1.00 86.75 213 LEU A CA 1
ATOM 1625 C C . LEU A 1 213 ? 24.475 -5.615 -1.917 1.00 86.75 213 LEU A C 1
ATOM 1627 O O . LEU A 1 213 ? 25.468 -6.204 -2.337 1.00 86.75 213 LEU A O 1
ATOM 1631 N N . ASP A 1 214 ? 24.516 -4.396 -1.374 1.00 84.62 214 ASP A N 1
ATOM 1632 C CA . ASP A 1 214 ? 25.757 -3.657 -1.166 1.00 84.62 214 ASP A CA 1
ATOM 1633 C C . ASP A 1 214 ? 26.657 -4.406 -0.160 1.00 84.62 214 ASP A C 1
ATOM 1635 O O . ASP A 1 214 ? 26.301 -4.517 1.020 1.00 84.62 214 ASP A O 1
ATOM 1639 N N . PRO A 1 215 ? 27.796 -4.974 -0.606 1.00 73.69 215 PRO A N 1
ATOM 1640 C CA . PRO A 1 215 ? 28.711 -5.678 0.283 1.00 73.69 215 PRO A CA 1
ATOM 1641 C C . PRO A 1 215 ? 29.471 -4.720 1.212 1.00 73.69 215 PRO A C 1
ATOM 1643 O O . PRO A 1 215 ? 29.951 -5.163 2.253 1.00 73.69 215 PRO A O 1
ATOM 1646 N N . ASP A 1 216 ? 29.540 -3.430 0.866 1.00 72.62 216 ASP A N 1
ATOM 1647 C CA . ASP A 1 216 ? 30.392 -2.421 1.499 1.00 72.62 216 ASP A CA 1
ATOM 1648 C C . ASP A 1 216 ? 29.569 -1.433 2.347 1.00 72.62 216 ASP A C 1
ATOM 1650 O O . ASP A 1 216 ? 29.905 -0.253 2.468 1.00 72.62 216 ASP A O 1
ATOM 1654 N N . PHE A 1 217 ? 28.478 -1.907 2.964 1.00 73.31 217 PHE A N 1
ATOM 1655 C CA . PHE A 1 217 ? 27.546 -1.053 3.707 1.00 73.31 217 PHE A CA 1
ATOM 1656 C C . PHE A 1 217 ? 28.236 -0.221 4.804 1.00 73.31 217 PHE A C 1
ATOM 1658 O O . PHE A 1 217 ? 27.930 0.967 4.938 1.00 73.31 217 PHE A O 1
ATOM 1665 N N . ARG A 1 218 ? 29.151 -0.839 5.578 1.00 78.44 218 ARG A N 1
ATOM 1666 C CA . ARG A 1 218 ? 30.139 -0.231 6.503 1.00 78.44 218 ARG A CA 1
ATOM 1667 C C . ARG A 1 218 ? 30.864 -1.308 7.316 1.00 78.44 218 ARG A C 1
ATOM 1669 O O . ARG A 1 218 ? 30.228 -2.227 7.827 1.00 78.44 218 ARG A O 1
ATOM 1676 N N . ASP A 1 219 ? 32.163 -1.124 7.544 1.00 80.81 219 ASP A N 1
ATOM 1677 C CA . ASP A 1 219 ? 32.943 -2.009 8.416 1.00 80.81 219 ASP A CA 1
ATOM 1678 C C . ASP A 1 219 ? 32.396 -2.024 9.854 1.00 80.81 219 ASP A C 1
ATOM 1680 O O . ASP A 1 219 ? 32.233 -0.981 10.492 1.00 80.81 219 ASP A O 1
ATOM 1684 N N . GLY A 1 220 ? 32.130 -3.224 10.377 1.00 80.94 220 GLY A N 1
ATOM 1685 C CA . GLY A 1 220 ? 31.666 -3.441 11.751 1.00 80.94 220 GLY A CA 1
ATOM 1686 C C . GLY A 1 220 ? 30.161 -3.259 11.982 1.00 80.94 220 GLY A C 1
ATOM 1687 O O . GLY A 1 220 ? 29.722 -3.369 13.126 1.00 80.94 220 GLY A O 1
ATOM 1688 N N . VAL A 1 221 ? 29.370 -3.008 10.933 1.00 79.81 221 VAL A N 1
ATOM 1689 C CA . VAL A 1 221 ? 27.901 -2.941 10.998 1.00 79.81 221 VAL A CA 1
ATOM 1690 C C . VAL A 1 221 ? 27.313 -4.129 10.242 1.00 79.81 221 VAL A C 1
ATOM 1692 O O . VAL A 1 221 ? 27.766 -4.452 9.145 1.00 79.81 221 VAL A O 1
ATOM 1695 N N . GLU A 1 222 ? 26.312 -4.794 10.819 1.00 75.31 222 GLU A N 1
ATOM 1696 C CA . GLU A 1 222 ? 25.578 -5.846 10.112 1.00 75.31 222 GLU A CA 1
ATOM 1697 C C . GLU A 1 222 ? 24.888 -5.247 8.879 1.00 75.31 222 GLU A C 1
ATOM 1699 O O . GLU A 1 222 ? 24.150 -4.265 8.972 1.00 75.31 222 GLU A O 1
ATOM 1704 N N . GLY A 1 223 ? 25.210 -5.786 7.703 1.00 76.06 223 GLY A N 1
ATOM 1705 C CA . GLY A 1 223 ? 24.698 -5.278 6.437 1.00 76.06 223 GLY A CA 1
ATOM 1706 C C . GLY A 1 223 ? 23.237 -5.684 6.195 1.00 76.06 223 GLY A C 1
ATOM 1707 O O . GLY A 1 223 ? 22.818 -6.762 6.619 1.00 76.06 223 GLY A O 1
ATOM 1708 N N . PRO A 1 224 ? 22.484 -4.901 5.400 1.00 83.19 224 PRO A N 1
ATOM 1709 C CA . PRO A 1 224 ? 21.050 -5.107 5.147 1.00 83.19 224 PRO A CA 1
ATOM 1710 C C . PRO A 1 224 ? 20.727 -6.389 4.358 1.00 83.19 224 PRO A C 1
ATOM 1712 O O . PRO A 1 224 ? 19.566 -6.716 4.117 1.00 83.19 224 PRO A O 1
ATOM 1715 N N . LYS A 1 225 ? 21.753 -7.120 3.915 1.00 81.75 225 LYS A N 1
ATOM 1716 C CA . LYS A 1 225 ? 21.627 -8.375 3.172 1.00 81.75 225 LYS A CA 1
ATOM 1717 C C . LYS A 1 225 ? 20.964 -9.481 3.994 1.00 81.75 225 LYS A C 1
ATOM 1719 O O . LYS A 1 225 ? 20.248 -10.307 3.424 1.00 81.75 225 LYS A O 1
ATOM 1724 N N . HIS A 1 226 ? 21.247 -9.517 5.295 1.00 81.19 226 HIS A N 1
ATOM 1725 C CA . HIS A 1 226 ? 20.787 -10.565 6.210 1.00 81.19 226 HIS A CA 1
ATOM 1726 C C . HIS A 1 226 ? 19.473 -10.222 6.923 1.00 81.19 226 HIS A C 1
ATOM 1728 O O . HIS A 1 226 ? 18.942 -11.065 7.643 1.00 81.19 226 HIS A O 1
ATOM 1734 N N . ASP A 1 227 ? 18.923 -9.032 6.674 1.00 84.06 227 ASP A N 1
ATOM 1735 C CA . ASP A 1 227 ? 17.620 -8.633 7.192 1.00 84.06 227 ASP A CA 1
ATOM 1736 C C . ASP A 1 227 ? 16.481 -9.472 6.605 1.00 84.06 227 ASP A C 1
ATOM 1738 O O . ASP A 1 227 ? 16.607 -10.156 5.586 1.00 84.06 227 ASP A O 1
ATOM 1742 N N . ILE A 1 228 ? 15.317 -9.384 7.244 1.00 85.12 228 ILE A N 1
ATOM 1743 C CA . ILE A 1 228 ? 14.100 -10.027 6.760 1.00 85.12 228 ILE A CA 1
ATOM 1744 C C . ILE A 1 228 ? 13.672 -9.359 5.449 1.00 85.12 228 ILE A C 1
ATOM 1746 O O . ILE A 1 228 ? 13.367 -8.164 5.404 1.00 85.12 228 ILE A O 1
ATOM 1750 N N . TRP A 1 229 ? 13.638 -10.144 4.368 1.00 86.19 229 TRP A N 1
ATOM 1751 C CA . TRP A 1 229 ? 13.378 -9.597 3.042 1.00 86.19 229 TRP A CA 1
ATOM 1752 C C . TRP A 1 229 ? 11.915 -9.248 2.824 1.00 86.19 229 TRP A C 1
ATOM 1754 O O . TRP A 1 229 ? 11.633 -8.144 2.368 1.00 86.19 229 TRP A O 1
ATOM 1764 N N . LYS A 1 230 ? 11.012 -10.175 3.149 1.00 90.25 230 LYS A N 1
ATOM 1765 C CA . LYS A 1 230 ? 9.568 -10.046 2.964 1.00 90.25 230 LYS A CA 1
ATOM 1766 C C . LYS A 1 230 ? 8.844 -10.921 3.987 1.00 90.25 230 LYS A C 1
ATOM 1768 O O . LYS A 1 230 ? 9.299 -12.022 4.284 1.00 90.25 230 LYS A O 1
ATOM 1773 N N . VAL A 1 231 ? 7.740 -10.413 4.533 1.00 89.38 231 VAL A N 1
ATOM 1774 C CA . VAL A 1 231 ? 6.945 -11.091 5.580 1.00 89.38 231 VAL A CA 1
ATOM 1775 C C . VAL A 1 231 ? 5.490 -11.274 5.166 1.00 89.38 231 VAL A C 1
ATOM 1777 O O . VAL A 1 231 ? 4.837 -12.219 5.598 1.00 89.38 231 VAL A O 1
ATOM 1780 N N . SER A 1 232 ? 4.969 -10.378 4.336 1.00 92.25 232 SER A N 1
ATOM 1781 C CA . SER A 1 232 ? 3.543 -10.271 4.063 1.00 92.25 232 SER A CA 1
ATOM 1782 C C . SER A 1 232 ? 3.264 -9.920 2.617 1.00 92.25 232 SER A C 1
ATOM 1784 O O . SER A 1 232 ? 4.116 -9.330 1.954 1.00 92.25 232 SER A O 1
ATOM 1786 N N . GLU A 1 233 ? 2.042 -10.206 2.195 1.00 94.06 233 GLU A N 1
ATOM 1787 C CA . GLU A 1 233 ? 1.438 -9.696 0.970 1.00 94.06 233 GLU A CA 1
ATOM 1788 C C . GLU A 1 233 ? 0.156 -8.939 1.316 1.00 94.06 233 GLU A C 1
ATOM 1790 O O . GLU A 1 233 ? -0.507 -9.224 2.321 1.00 94.06 233 GLU A O 1
ATOM 1795 N N . VAL A 1 234 ? -0.176 -7.959 0.482 1.00 94.94 234 VAL A N 1
ATOM 1796 C CA . VAL A 1 234 ? -1.328 -7.081 0.657 1.00 94.94 234 VAL A CA 1
ATOM 1797 C C . VAL A 1 234 ? -2.206 -7.169 -0.582 1.00 94.94 234 VAL A C 1
ATOM 1799 O O . VAL A 1 234 ? -1.791 -6.828 -1.682 1.00 94.94 234 VAL A O 1
ATOM 1802 N N . GLY A 1 235 ? -3.443 -7.610 -0.411 1.00 94.06 235 GLY A N 1
ATOM 1803 C CA . GLY A 1 235 ? -4.447 -7.651 -1.461 1.00 94.06 235 GLY A CA 1
ATOM 1804 C C . GLY A 1 235 ? -5.306 -6.391 -1.542 1.00 94.06 235 GLY A C 1
ATOM 1805 O O . GLY A 1 235 ? -5.041 -5.339 -0.951 1.00 94.06 235 GLY A O 1
ATOM 1806 N N . GLU A 1 236 ? -6.410 -6.522 -2.273 1.00 93.00 236 GLU A N 1
ATOM 1807 C CA . GLU A 1 236 ? -7.419 -5.472 -2.385 1.00 93.00 236 GLU A CA 1
ATOM 1808 C C . GLU A 1 236 ? -7.983 -5.081 -1.013 1.00 93.00 236 GLU A C 1
ATOM 1810 O O . GLU A 1 236 ? -8.145 -5.902 -0.110 1.00 93.00 236 GLU A O 1
ATOM 1815 N N . ASN A 1 237 ? -8.312 -3.798 -0.861 1.00 93.56 237 ASN A N 1
ATOM 1816 C CA . ASN A 1 237 ? -8.827 -3.225 0.386 1.00 93.56 237 ASN A CA 1
ATOM 1817 C C . ASN A 1 237 ? -7.949 -3.447 1.621 1.00 93.56 237 ASN A C 1
ATOM 1819 O O . ASN A 1 237 ? -8.463 -3.450 2.741 1.00 93.56 237 ASN A O 1
ATOM 1823 N N . ARG A 1 238 ? -6.635 -3.598 1.414 1.00 94.94 238 ARG A N 1
ATOM 1824 C CA . ARG A 1 238 ? -5.658 -3.850 2.478 1.00 94.94 238 ARG A CA 1
ATOM 1825 C C . ARG A 1 238 ? -5.951 -5.135 3.261 1.00 94.94 238 ARG A C 1
ATOM 1827 O O . ARG A 1 238 ? -5.663 -5.202 4.453 1.00 94.94 238 ARG A O 1
ATOM 1834 N N . ALA A 1 239 ? -6.540 -6.141 2.611 1.00 95.12 239 ALA A N 1
ATOM 1835 C CA . ALA A 1 239 ? -6.486 -7.503 3.130 1.00 95.12 239 ALA A CA 1
ATOM 1836 C C . ALA A 1 239 ? -5.016 -7.930 3.175 1.00 95.12 239 ALA A C 1
ATOM 1838 O O . ALA A 1 239 ? -4.325 -7.787 2.172 1.00 95.12 239 ALA A O 1
ATOM 1839 N N . THR A 1 240 ? -4.535 -8.431 4.306 1.00 95.56 240 THR A N 1
ATOM 1840 C CA . THR A 1 240 ? -3.110 -8.724 4.480 1.00 95.56 240 THR A CA 1
ATOM 1841 C C . THR A 1 240 ? -2.939 -10.134 5.015 1.00 95.56 240 THR A C 1
ATOM 1843 O O . THR A 1 240 ? -3.617 -10.525 5.961 1.00 95.56 240 THR A O 1
ATOM 1846 N N . TRP A 1 241 ? -2.006 -10.887 4.441 1.00 93.62 241 TRP A N 1
ATOM 1847 C CA . TRP A 1 241 ? -1.642 -12.227 4.903 1.00 93.62 241 TRP A CA 1
ATOM 1848 C C . TRP A 1 241 ? -0.122 -12.395 4.931 1.00 93.62 241 TRP A C 1
ATOM 1850 O O . TRP A 1 241 ? 0.629 -11.591 4.374 1.00 93.62 241 TRP A O 1
ATOM 1860 N N . LEU A 1 242 ? 0.345 -13.428 5.632 1.00 92.44 242 LEU A N 1
ATOM 1861 C CA . LEU A 1 242 ? 1.760 -13.790 5.643 1.00 92.44 242 LEU A CA 1
ATOM 1862 C C . LEU A 1 242 ? 2.170 -14.345 4.279 1.00 92.44 242 LEU A C 1
ATOM 1864 O O . LEU A 1 242 ? 1.435 -15.130 3.680 1.00 92.44 242 LEU A O 1
ATOM 1868 N N . TRP A 1 243 ? 3.354 -13.958 3.808 1.00 90.44 243 TRP A N 1
ATOM 1869 C CA . TRP A 1 243 ? 3.907 -14.484 2.565 1.00 90.44 243 TRP A CA 1
ATOM 1870 C C . TRP A 1 243 ? 4.161 -15.995 2.734 1.00 90.44 243 TRP A C 1
ATOM 1872 O O . TRP A 1 243 ? 4.841 -16.378 3.692 1.00 90.44 243 TRP A O 1
ATOM 1882 N N . PRO A 1 244 ? 3.581 -16.865 1.883 1.00 81.56 244 PRO A N 1
ATOM 1883 C CA . PRO A 1 244 ? 3.750 -18.309 2.010 1.00 81.56 244 PRO A CA 1
ATOM 1884 C C . PRO A 1 244 ? 5.225 -18.692 1.841 1.00 81.56 244 PRO A C 1
ATOM 1886 O O . PRO A 1 244 ? 5.843 -18.354 0.832 1.00 81.56 244 PRO A O 1
ATOM 1889 N N . ALA A 1 245 ? 5.767 -19.369 2.856 1.00 59.19 245 ALA A N 1
ATOM 1890 C CA . ALA A 1 245 ? 7.133 -19.892 2.875 1.00 59.19 245 ALA A CA 1
ATOM 1891 C C . ALA A 1 245 ? 7.320 -21.096 1.940 1.00 59.19 245 ALA A C 1
ATOM 1893 O O . ALA A 1 245 ? 6.358 -21.888 1.788 1.00 59.19 245 ALA A O 1
#